Protein AF-X1E2U6-F1 (afdb_monomer)

Foldseek 3Di:
DDDDDPDPDDDFDALQADQLLLQLVQVLVVVVVLHDHSLQKGKFLALLLLLLLLLLLQAAAAAEEEEEPPADPCVVVSCVVRNYYYQYDYADLVVLSAQDALVSVVVSDDPRYAAYEYEACGPPRSDHYDPVSVVSVLVVCVVNVHAYEYACQCQLQDDDPDHHDAPSVDPVCLQRYWYKYGCCNVVVPVVLRIIIIGGSNSSSSVSSSVVSVVVRHRRRSSSVVSSVSSVVDPVVSVVVNVVVVVVVVVVCVVQVPDPPDRHD

Sequence (264 aa):
AFKNCQDKVLSYGPAQGFQDLRQAIADYFTGYNIDLNAENVLITVGGSEAIQFAFNVVSDPGEEIIIPEPFYTNYNGYESSANVKIVPLTLNVADGFRLPPAEEIEAKISDKTKAILLCSPNNPTGTVYTAEELDRIVNLAKKYDLFLIADEVYKEFVYDGATHKSILEYDEIHDRAIVVDSISKRFSCCGARIGALITRNPEVYQAALKFAQARLCPPTMEQRAALAAYRMGKDYFEPVRKEYQKRRDVLCEELKDIPGIIMH

Nearest PDB structures (foldseek):
  5wml-assembly1_B  TM=9.592E-01  e=4.098E-22  Arabidopsis thaliana
  5wmi-assembly1_A-2  TM=9.486E-01  e=4.607E-22  Arabidopsis thaliana
  1gd9-assembly1_B  TM=9.356E-01  e=1.515E-22  Pyrococcus horikoshii
  8wkj-assembly1_A-2  TM=9.394E-01  e=4.259E-21  Legionella pneumophila
  2o0r-assembly1_B  TM=9.392E-01  e=2.939E-20  Mycobacterium tuberculosis H37Rv

Structure (mmCIF, N/CA/C/O backbone):
data_AF-X1E2U6-F1
#
_entry.id   AF-X1E2U6-F1
#
loop_
_atom_site.group_PDB
_atom_site.id
_atom_site.type_symbol
_atom_site.label_atom_id
_atom_site.label_alt_id
_atom_site.label_comp_id
_atom_site.label_asym_id
_atom_site.label_entity_id
_atom_site.label_seq_id
_atom_site.pdbx_PDB_ins_code
_atom_site.Cartn_x
_atom_site.Cartn_y
_atom_site.Cartn_z
_atom_site.occupancy
_atom_site.B_iso_or_equiv
_atom_site.auth_seq_id
_atom_site.auth_comp_id
_atom_site.auth_asym_id
_atom_site.auth_atom_id
_atom_site.pdbx_PDB_model_num
ATOM 1 N N . ALA A 1 1 ? 10.479 -10.467 -20.000 1.00 71.25 1 ALA A N 1
ATOM 2 C CA . ALA A 1 1 ? 10.095 -9.207 -20.668 1.00 71.25 1 ALA A CA 1
ATOM 3 C C . ALA A 1 1 ? 11.288 -8.275 -20.938 1.00 71.25 1 ALA A C 1
ATOM 5 O O . ALA A 1 1 ? 11.338 -7.697 -22.011 1.00 71.25 1 ALA A O 1
ATOM 6 N N . PHE A 1 2 ? 12.272 -8.152 -20.038 1.00 80.19 2 PHE A N 1
ATOM 7 C CA . PHE A 1 2 ? 13.453 -7.292 -20.228 1.00 80.19 2 PHE A CA 1
ATOM 8 C C . PHE A 1 2 ? 14.732 -8.115 -20.467 1.00 80.19 2 PHE A C 1
ATOM 10 O O . PHE A 1 2 ? 14.982 -9.072 -19.735 1.00 80.19 2 PHE A O 1
ATOM 17 N N . LYS A 1 3 ? 15.513 -7.782 -21.505 1.00 76.38 3 LYS A N 1
ATOM 18 C CA . LYS A 1 3 ? 16.810 -8.403 -21.844 1.00 7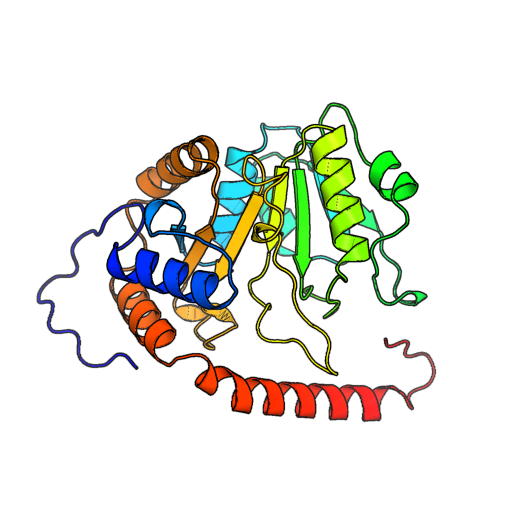6.38 3 LYS A CA 1
ATOM 19 C C . LYS A 1 3 ? 17.745 -7.344 -22.449 1.00 76.38 3 LYS A C 1
ATOM 21 O O . LYS A 1 3 ? 17.265 -6.447 -23.130 1.00 76.38 3 LYS A O 1
ATOM 26 N N . ASN A 1 4 ? 19.058 -7.505 -22.257 1.00 74.06 4 ASN A N 1
ATOM 27 C CA . ASN A 1 4 ? 20.134 -6.761 -22.938 1.00 74.06 4 ASN A CA 1
ATOM 28 C C . ASN A 1 4 ? 20.086 -5.224 -22.799 1.00 74.06 4 ASN A C 1
ATOM 30 O O . ASN A 1 4 ? 19.785 -4.515 -23.760 1.00 74.06 4 ASN A O 1
ATOM 34 N N . CYS A 1 5 ? 20.459 -4.702 -21.626 1.00 80.31 5 CYS A N 1
ATOM 35 C CA . CYS A 1 5 ? 20.637 -3.260 -21.438 1.00 80.31 5 CYS A CA 1
ATOM 36 C C . CYS A 1 5 ? 21.789 -2.718 -22.294 1.00 80.31 5 CYS A C 1
ATOM 38 O O . CYS A 1 5 ? 22.872 -3.298 -22.305 1.00 80.31 5 CYS A O 1
ATOM 40 N N . GLN A 1 6 ? 21.538 -1.614 -23.000 1.00 83.50 6 GLN A N 1
ATOM 41 C CA . GLN A 1 6 ? 22.511 -0.952 -23.879 1.00 83.50 6 GLN A CA 1
ATOM 42 C C . GLN A 1 6 ? 23.165 0.275 -23.224 1.00 83.50 6 GLN A C 1
ATOM 44 O O . GLN A 1 6 ? 24.008 0.931 -23.838 1.00 83.50 6 GLN A O 1
ATOM 49 N N . ASP A 1 7 ? 22.773 0.605 -21.992 1.00 84.19 7 ASP A N 1
ATOM 50 C CA . ASP A 1 7 ? 23.323 1.747 -21.276 1.00 84.19 7 ASP A CA 1
ATOM 51 C C . ASP A 1 7 ? 24.799 1.493 -20.962 1.00 84.19 7 ASP A C 1
ATOM 53 O O . ASP A 1 7 ? 25.157 0.517 -20.303 1.00 84.19 7 ASP A O 1
ATOM 57 N N . LYS A 1 8 ? 25.667 2.403 -21.412 1.00 87.06 8 LYS A N 1
ATOM 58 C CA . LYS A 1 8 ? 27.106 2.345 -21.114 1.00 87.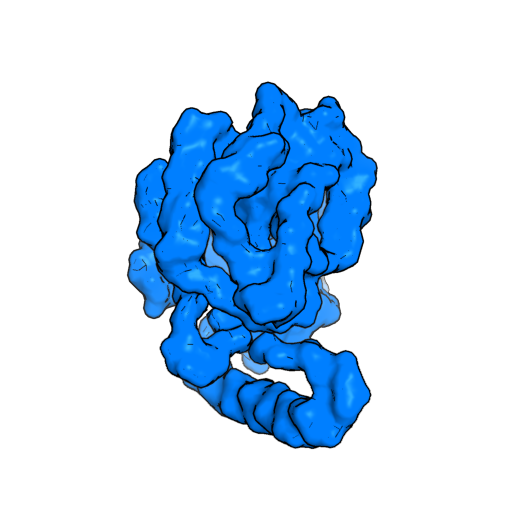06 8 LYS A CA 1
ATOM 59 C C . LYS A 1 8 ? 27.418 2.685 -19.653 1.00 87.06 8 LYS A C 1
ATOM 61 O O . LYS A 1 8 ? 28.458 2.280 -19.147 1.00 87.06 8 LYS A O 1
ATOM 66 N N . VAL A 1 9 ? 26.545 3.458 -19.004 1.00 90.56 9 VAL A N 1
ATOM 67 C CA . VAL A 1 9 ? 26.668 3.923 -17.617 1.00 90.56 9 VAL A CA 1
ATOM 68 C C . VAL A 1 9 ? 25.287 3.889 -16.968 1.00 90.56 9 VAL A C 1
ATOM 70 O O . VAL A 1 9 ? 24.313 4.317 -17.582 1.00 90.56 9 VAL A O 1
ATOM 73 N N . LEU A 1 10 ? 25.213 3.428 -15.719 1.00 91.44 10 LEU A N 1
ATOM 74 C CA . LEU A 1 10 ? 24.008 3.504 -14.893 1.00 91.44 10 LEU A CA 1
ATOM 75 C C . LEU A 1 10 ? 24.046 4.795 -14.068 1.00 91.44 10 LEU A C 1
ATOM 77 O O . LEU A 1 10 ? 24.616 4.830 -12.980 1.00 91.44 10 LEU A O 1
ATOM 81 N N . SER A 1 11 ? 23.492 5.876 -14.615 1.00 92.19 11 SER A N 1
ATOM 82 C CA . SER A 1 11 ? 23.378 7.154 -13.907 1.00 92.19 11 SER A CA 1
ATOM 83 C C . SER A 1 11 ? 22.221 7.149 -12.906 1.00 92.19 11 SER A C 1
ATOM 85 O O . SER A 1 11 ? 21.301 6.331 -13.003 1.00 92.19 11 SER A O 1
ATOM 87 N N . TYR A 1 12 ? 22.232 8.117 -11.985 1.00 94.44 12 TYR A N 1
ATOM 88 C CA . TYR A 1 12 ? 21.062 8.413 -11.162 1.00 94.44 12 TYR A CA 1
ATOM 89 C C . TYR A 1 12 ? 19.838 8.708 -12.038 1.00 94.44 12 TYR A C 1
ATOM 91 O O . TYR A 1 12 ? 19.940 9.375 -13.073 1.00 94.44 12 TYR A O 1
ATOM 99 N N . GLY A 1 13 ? 18.689 8.187 -11.612 1.00 96.06 13 GLY A N 1
ATOM 100 C CA . GLY A 1 13 ? 17.380 8.523 -12.158 1.00 96.06 13 GLY A CA 1
ATOM 101 C C . GLY A 1 13 ? 16.657 9.572 -11.304 1.00 96.06 13 GLY A C 1
ATOM 102 O O . GLY A 1 13 ? 17.208 10.059 -10.317 1.00 96.06 13 GLY A O 1
ATOM 103 N N . PRO A 1 14 ? 15.405 9.912 -11.650 1.00 98.12 14 PRO A N 1
ATOM 104 C CA . PRO A 1 14 ? 14.568 10.775 -10.823 1.00 98.12 14 PRO A CA 1
ATOM 105 C C . PRO A 1 14 ? 14.254 10.130 -9.467 1.00 98.12 14 PRO A C 1
ATOM 107 O O . PRO A 1 14 ? 14.024 8.920 -9.393 1.00 98.12 14 PRO A O 1
ATOM 110 N N . ALA A 1 15 ? 14.149 10.944 -8.415 1.00 98.50 15 ALA A N 1
ATOM 111 C CA . ALA A 1 15 ? 13.794 10.478 -7.073 1.00 98.50 15 ALA A CA 1
ATOM 112 C C . ALA A 1 15 ? 12.425 9.798 -7.017 1.00 98.50 15 ALA A C 1
ATOM 114 O O . ALA A 1 15 ? 12.287 8.766 -6.358 1.00 98.50 15 ALA A O 1
ATOM 115 N N . GLN A 1 16 ? 11.448 10.320 -7.768 1.00 98.69 16 GLN A N 1
ATOM 116 C CA . GLN A 1 16 ? 10.135 9.690 -7.898 1.00 98.69 16 GLN A CA 1
ATOM 117 C C . GLN A 1 16 ? 10.107 8.438 -8.787 1.00 98.69 16 GLN A C 1
ATOM 119 O O . GLN A 1 16 ? 9.082 7.767 -8.862 1.00 98.69 16 GLN A O 1
ATOM 124 N N . GLY A 1 17 ? 11.211 8.116 -9.463 1.00 98.62 17 GLY A N 1
ATOM 125 C CA . GLY A 1 17 ? 11.286 7.075 -10.484 1.00 98.62 17 GLY A CA 1
ATOM 126 C C . GLY A 1 17 ? 10.969 7.566 -11.898 1.00 98.62 17 GLY A C 1
ATOM 127 O O . GLY A 1 17 ? 10.504 8.690 -12.120 1.00 98.62 17 GLY A O 1
ATOM 128 N N . PHE A 1 18 ? 11.267 6.719 -12.883 1.00 98.44 18 PHE A N 1
ATOM 129 C CA . PHE A 1 18 ? 11.089 7.068 -14.291 1.00 98.44 18 PHE A CA 1
ATOM 130 C C . PHE A 1 18 ? 9.612 7.271 -14.641 1.00 98.44 18 PHE A C 1
ATOM 132 O O . PHE A 1 18 ? 8.734 6.524 -14.208 1.00 98.44 18 PHE A O 1
ATOM 139 N N . GLN A 1 19 ? 9.342 8.313 -15.430 1.00 98.50 19 GLN A N 1
ATOM 140 C CA . GLN A 1 19 ? 7.986 8.715 -15.804 1.00 98.50 19 GLN A CA 1
ATOM 141 C C . GLN A 1 19 ? 7.229 7.617 -16.558 1.00 98.50 19 GLN A C 1
ATOM 143 O O . GLN A 1 19 ? 6.037 7.448 -16.337 1.00 98.50 19 GLN A O 1
ATOM 148 N N . ASP A 1 20 ? 7.905 6.860 -17.419 1.00 98.25 20 ASP A N 1
ATOM 149 C CA . ASP A 1 20 ? 7.302 5.771 -18.190 1.00 98.25 20 ASP A CA 1
ATOM 150 C C . ASP A 1 20 ? 6.826 4.613 -17.302 1.00 98.25 20 ASP A C 1
ATOM 152 O O . ASP A 1 20 ? 5.742 4.080 -17.527 1.00 98.25 20 ASP A O 1
ATOM 156 N N . LEU A 1 21 ? 7.585 4.256 -16.262 1.00 98.56 21 LEU A N 1
ATOM 157 C CA . LEU A 1 21 ? 7.151 3.292 -15.255 1.00 98.56 21 LEU A CA 1
ATOM 158 C C . LEU A 1 21 ? 5.984 3.837 -14.429 1.00 98.56 21 LEU A C 1
ATOM 160 O O . LEU A 1 21 ? 4.995 3.131 -14.254 1.00 98.56 21 LEU A O 1
ATOM 164 N N . ARG A 1 22 ? 6.075 5.083 -13.945 1.00 98.81 22 ARG A N 1
ATOM 165 C CA . ARG A 1 22 ? 4.980 5.721 -13.195 1.00 98.81 22 ARG A CA 1
ATOM 166 C C . ARG A 1 22 ? 3.685 5.741 -14.007 1.00 98.81 22 ARG A C 1
ATOM 168 O O . ARG A 1 22 ? 2.639 5.370 -13.484 1.00 98.81 22 ARG A O 1
ATOM 175 N N . GLN A 1 23 ? 3.767 6.092 -15.291 1.00 98.62 23 GLN A N 1
ATOM 176 C CA . GLN A 1 23 ? 2.618 6.081 -16.193 1.00 98.62 23 GLN A CA 1
ATOM 177 C C . GLN A 1 23 ? 2.091 4.662 -16.424 1.00 98.62 23 GLN A C 1
ATOM 179 O O . GLN A 1 23 ? 0.892 4.455 -16.337 1.00 98.62 23 GLN A O 1
ATOM 184 N N . ALA A 1 24 ? 2.957 3.665 -16.634 1.00 97.94 24 ALA A N 1
ATOM 185 C CA . ALA A 1 24 ? 2.514 2.280 -16.815 1.00 97.94 24 ALA A CA 1
ATOM 186 C C . ALA A 1 24 ? 1.782 1.716 -15.581 1.00 97.94 24 ALA A C 1
ATOM 188 O O . ALA A 1 24 ? 0.866 0.906 -15.721 1.00 97.94 24 ALA A O 1
ATOM 189 N N . ILE A 1 25 ? 2.176 2.141 -14.376 1.00 97.75 25 ILE A N 1
ATOM 190 C CA . ILE A 1 25 ? 1.446 1.828 -13.142 1.00 97.75 25 ILE A CA 1
ATOM 191 C C . ILE A 1 25 ? 0.103 2.559 -13.128 1.00 97.75 25 ILE A C 1
ATOM 193 O O . ILE A 1 25 ? -0.910 1.924 -12.861 1.00 97.75 25 ILE A O 1
ATOM 197 N N . ALA A 1 26 ? 0.064 3.853 -13.447 1.00 98.12 26 ALA A N 1
ATOM 198 C CA . ALA A 1 26 ? -1.189 4.604 -13.520 1.00 98.12 26 ALA A CA 1
ATOM 199 C C . ALA A 1 26 ? -2.180 3.967 -14.514 1.00 98.12 26 ALA A C 1
ATOM 201 O O . ALA A 1 26 ? -3.291 3.621 -14.122 1.00 98.12 26 ALA A O 1
ATOM 202 N N . ASP A 1 27 ? -1.735 3.675 -15.741 1.00 96.94 27 ASP A N 1
ATOM 203 C CA . ASP A 1 27 ? -2.529 3.021 -16.790 1.00 96.94 27 ASP A CA 1
ATOM 204 C C . ASP A 1 27 ? -3.079 1.660 -16.333 1.00 96.94 27 ASP A C 1
ATOM 206 O O . ASP A 1 27 ? -4.202 1.272 -16.669 1.00 96.94 27 ASP A O 1
ATOM 210 N N . TYR A 1 28 ? -2.297 0.918 -15.540 1.00 95.50 28 TYR A N 1
ATOM 211 C CA . TYR A 1 28 ? -2.739 -0.347 -14.965 1.00 95.50 28 TYR A CA 1
ATOM 212 C C . TYR A 1 28 ? -3.961 -0.165 -14.054 1.00 95.50 28 TYR A C 1
ATOM 214 O O . TYR A 1 28 ? -4.905 -0.949 -14.158 1.00 95.50 28 TYR A O 1
ATOM 222 N N . PHE A 1 29 ? -3.974 0.871 -13.210 1.00 95.50 29 PHE A N 1
ATOM 223 C CA . PHE A 1 29 ? -5.115 1.227 -12.358 1.00 95.50 29 PHE A CA 1
ATOM 224 C C . PHE A 1 29 ? -6.278 1.837 -13.156 1.00 95.50 29 PHE A C 1
ATOM 226 O O . PHE A 1 29 ? -7.430 1.493 -12.884 1.00 95.50 29 PHE A O 1
ATOM 233 N N . THR A 1 30 ? -6.010 2.617 -14.209 1.00 93.88 30 THR A N 1
ATOM 234 C CA . THR A 1 30 ? -7.047 3.088 -15.148 1.00 93.88 30 THR A CA 1
ATOM 235 C C . THR A 1 30 ? -7.799 1.917 -15.779 1.00 93.88 30 THR A C 1
ATOM 237 O O . THR A 1 30 ? -9.015 1.970 -15.948 1.00 93.88 30 THR A O 1
ATOM 240 N N . GLY A 1 31 ? -7.113 0.798 -16.037 1.00 90.44 31 GLY A N 1
ATOM 241 C CA . GLY A 1 31 ? -7.736 -0.451 -16.476 1.00 90.44 31 GLY A CA 1
ATOM 242 C C . GLY A 1 31 ? -8.725 -1.074 -15.476 1.00 90.44 31 GLY A C 1
ATOM 243 O O . GLY A 1 31 ? -9.381 -2.055 -15.829 1.00 90.44 31 GLY A O 1
ATOM 244 N N . TYR A 1 32 ? -8.818 -0.561 -14.248 1.00 91.06 32 TYR A N 1
ATOM 245 C CA . TYR A 1 32 ? -9.823 -0.898 -13.230 1.00 91.06 32 TYR A CA 1
ATOM 246 C C . TYR A 1 32 ? -10.770 0.278 -12.940 1.00 91.06 32 TYR A C 1
ATOM 248 O O . TYR A 1 32 ? -11.404 0.308 -11.894 1.00 91.06 32 TYR A O 1
ATOM 256 N N . ASN A 1 33 ? -10.881 1.240 -13.863 1.00 94.19 33 ASN A N 1
ATOM 257 C CA . ASN A 1 33 ? -11.676 2.465 -13.722 1.00 94.19 33 ASN A CA 1
ATOM 258 C C . ASN A 1 33 ? -11.224 3.384 -12.573 1.00 94.19 33 ASN A C 1
ATOM 260 O O . ASN A 1 33 ? -11.998 4.213 -12.104 1.00 94.19 33 ASN A O 1
ATOM 264 N N . ILE A 1 34 ? -9.968 3.267 -12.138 1.00 96.25 34 ILE A N 1
ATOM 265 C CA . ILE A 1 34 ? -9.363 4.168 -11.157 1.00 96.25 34 ILE A CA 1
ATOM 266 C C . ILE A 1 34 ? -8.516 5.170 -11.938 1.00 96.25 34 ILE A C 1
ATOM 268 O O . ILE A 1 34 ? -7.412 4.849 -12.377 1.00 96.25 34 ILE A O 1
ATOM 272 N N . ASP A 1 35 ? -9.052 6.373 -12.155 1.00 95.62 35 ASP A N 1
ATOM 273 C CA . ASP A 1 35 ? -8.344 7.410 -12.906 1.00 95.62 35 ASP A CA 1
ATOM 274 C C . ASP A 1 35 ? -7.128 7.915 -12.118 1.00 95.62 35 ASP A C 1
ATOM 276 O O . ASP A 1 35 ? -7.257 8.332 -10.959 1.00 95.62 35 ASP A O 1
ATOM 280 N N . LEU A 1 36 ? -5.954 7.807 -12.740 1.00 97.56 36 LEU A N 1
ATOM 281 C CA . LEU A 1 36 ? -4.643 8.172 -12.215 1.00 97.56 36 LEU A CA 1
ATOM 282 C C . LEU A 1 36 ? -3.744 8.596 -13.375 1.00 97.56 36 LEU A C 1
ATOM 284 O O . LEU A 1 36 ? -3.900 8.161 -14.514 1.00 97.56 36 LEU A O 1
ATOM 288 N N . ASN A 1 37 ? -2.723 9.378 -13.057 1.00 98.12 37 ASN A N 1
ATOM 289 C CA . ASN A 1 37 ? -1.615 9.663 -13.956 1.00 98.12 37 ASN A CA 1
ATOM 290 C C . ASN A 1 37 ? -0.271 9.458 -13.237 1.00 98.12 37 ASN A C 1
ATOM 292 O O . ASN A 1 37 ? -0.219 9.121 -12.052 1.00 98.12 37 ASN A O 1
ATOM 296 N N . ALA A 1 38 ? 0.837 9.652 -13.954 1.00 98.56 38 ALA A N 1
ATOM 297 C CA . ALA A 1 38 ? 2.174 9.467 -13.397 1.00 98.56 38 ALA A CA 1
ATOM 298 C C . ALA 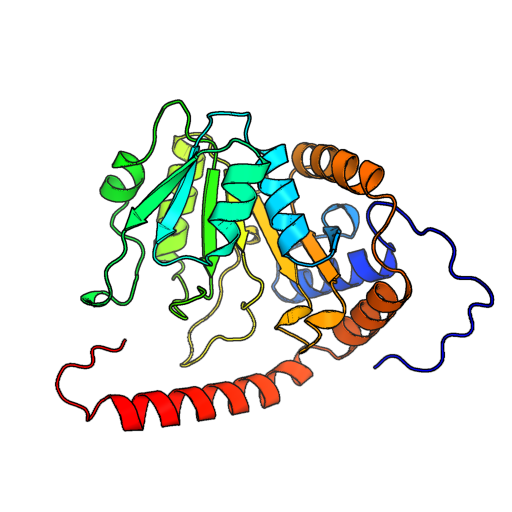A 1 38 ? 2.454 10.300 -12.125 1.00 98.56 38 ALA A C 1
ATOM 300 O O . ALA A 1 38 ? 3.278 9.883 -11.311 1.00 98.56 38 ALA A O 1
ATOM 301 N N . GLU A 1 39 ? 1.800 11.449 -11.925 1.00 98.25 39 GLU A N 1
ATOM 302 C CA . GLU A 1 39 ? 1.984 12.313 -10.747 1.00 98.25 39 GLU A CA 1
ATOM 303 C C . GLU A 1 39 ? 1.290 11.775 -9.489 1.00 98.25 39 GLU A C 1
ATOM 305 O O . GLU A 1 39 ? 1.549 12.260 -8.393 1.00 98.25 39 GLU A O 1
ATOM 310 N N . ASN A 1 40 ? 0.461 10.736 -9.620 1.00 98.69 40 ASN A N 1
ATOM 311 C CA . ASN A 1 40 ? -0.114 10.022 -8.481 1.00 98.69 40 ASN A CA 1
ATOM 312 C C . ASN A 1 40 ? 0.772 8.879 -7.972 1.00 98.69 40 ASN A C 1
ATOM 314 O O . ASN A 1 40 ? 0.448 8.270 -6.955 1.00 98.69 40 ASN A O 1
ATOM 318 N N . VAL A 1 41 ? 1.854 8.542 -8.683 1.00 98.88 41 VAL A N 1
ATOM 3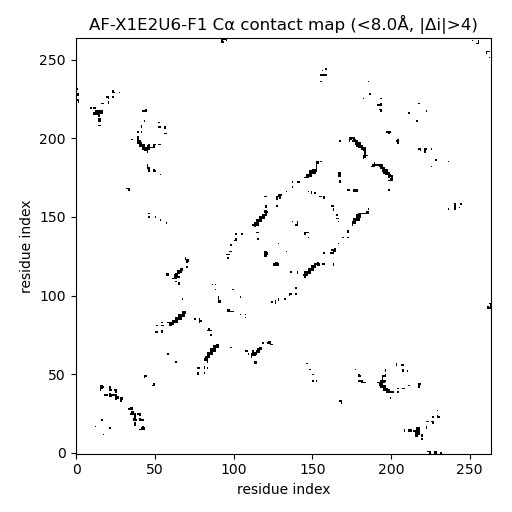19 C CA . VAL A 1 41 ? 2.640 7.323 -8.456 1.00 98.88 41 VAL A CA 1
ATOM 320 C C . VAL A 1 41 ? 4.074 7.676 -8.082 1.00 98.88 41 VAL A C 1
ATOM 322 O O . VAL A 1 41 ? 4.810 8.240 -8.884 1.00 98.88 41 VAL A O 1
ATOM 325 N N . LEU A 1 42 ? 4.515 7.283 -6.891 1.00 98.94 42 LEU A N 1
ATOM 326 C CA . LEU A 1 42 ? 5.896 7.424 -6.436 1.00 98.94 42 LEU A CA 1
ATOM 327 C C . LEU A 1 42 ? 6.571 6.050 -6.406 1.00 98.94 42 LEU A C 1
ATOM 329 O O . LEU A 1 42 ? 6.142 5.175 -5.660 1.00 98.94 42 LEU A O 1
ATOM 333 N N . ILE A 1 43 ? 7.638 5.846 -7.183 1.00 98.88 43 ILE A N 1
ATOM 334 C CA . ILE A 1 43 ? 8.354 4.563 -7.203 1.00 98.88 43 ILE A CA 1
ATOM 335 C C . ILE A 1 43 ? 9.225 4.407 -5.956 1.00 98.88 43 ILE A C 1
ATOM 337 O O . ILE A 1 43 ? 10.061 5.260 -5.638 1.00 98.88 43 ILE A O 1
ATOM 341 N N . THR A 1 44 ? 9.099 3.257 -5.301 1.00 98.81 44 THR A N 1
ATOM 342 C CA . THR A 1 44 ? 9.798 2.926 -4.056 1.00 98.81 44 THR A CA 1
ATOM 343 C C . THR A 1 44 ? 10.644 1.656 -4.185 1.00 98.81 44 THR A C 1
ATOM 345 O O . THR A 1 44 ? 10.485 0.864 -5.122 1.00 98.81 44 THR A O 1
ATOM 348 N N . VAL A 1 45 ? 11.568 1.444 -3.244 1.00 98.12 45 VAL A N 1
ATOM 349 C CA . VAL A 1 45 ? 12.390 0.230 -3.115 1.00 98.12 45 VAL A CA 1
ATOM 350 C C . VAL A 1 45 ? 11.561 -0.903 -2.492 1.00 98.12 45 VAL A C 1
ATOM 352 O O . VAL A 1 45 ? 11.740 -1.329 -1.348 1.00 98.12 45 VAL A O 1
ATOM 355 N N . GLY A 1 46 ? 10.610 -1.406 -3.278 1.00 98.06 46 GLY A N 1
ATOM 356 C CA . GLY A 1 46 ? 9.611 -2.384 -2.852 1.00 98.06 46 GLY A CA 1
ATOM 357 C C . GLY A 1 46 ? 8.496 -1.766 -2.001 1.00 98.06 46 GLY A C 1
ATOM 358 O O . GLY A 1 46 ? 8.597 -0.633 -1.540 1.00 98.06 46 GLY A O 1
ATOM 359 N N . GLY A 1 47 ? 7.433 -2.541 -1.753 1.00 97.75 47 GLY A N 1
ATOM 360 C CA . GLY A 1 47 ? 6.311 -2.090 -0.912 1.00 97.75 47 GLY A CA 1
ATOM 361 C C . GLY A 1 47 ? 6.740 -1.691 0.507 1.00 97.75 47 GLY A C 1
ATOM 362 O O . GLY A 1 47 ? 6.168 -0.788 1.095 1.00 97.75 47 GLY A O 1
ATOM 363 N N . SER A 1 48 ? 7.825 -2.285 1.011 1.00 97.81 48 SER A N 1
ATOM 364 C CA . SER A 1 48 ? 8.450 -1.940 2.292 1.00 97.81 48 SER A CA 1
ATOM 365 C C . SER A 1 48 ? 8.772 -0.453 2.448 1.00 97.81 48 SER A C 1
ATOM 367 O O . SER A 1 48 ? 8.415 0.139 3.459 1.00 97.81 48 SER A O 1
ATOM 369 N N . GLU A 1 49 ? 9.423 0.156 1.454 1.00 98.25 49 GLU A N 1
ATOM 370 C CA . GLU A 1 49 ? 9.744 1.587 1.505 1.00 98.25 49 GLU A CA 1
ATOM 371 C C . GLU A 1 49 ? 8.479 2.440 1.335 1.00 98.25 49 GLU A C 1
ATOM 373 O O . GLU A 1 49 ? 8.365 3.487 1.959 1.00 98.25 49 GLU A O 1
ATOM 378 N N . ALA A 1 50 ? 7.487 1.972 0.567 1.00 98.69 50 ALA A N 1
ATOM 379 C CA . ALA A 1 50 ? 6.203 2.667 0.462 1.00 98.69 50 ALA A CA 1
ATOM 380 C C . ALA A 1 50 ? 5.448 2.701 1.802 1.00 98.69 50 ALA A C 1
ATOM 382 O O . ALA A 1 50 ? 4.939 3.755 2.168 1.00 98.69 50 ALA A O 1
ATOM 383 N N . ILE A 1 51 ? 5.432 1.601 2.564 1.00 98.62 51 ILE A N 1
ATOM 384 C CA . ILE A 1 51 ? 4.836 1.572 3.912 1.00 98.62 51 ILE A CA 1
ATOM 385 C C . ILE A 1 51 ? 5.609 2.493 4.854 1.00 98.62 51 ILE A C 1
ATOM 387 O O . ILE A 1 51 ? 5.006 3.282 5.576 1.00 98.62 51 ILE A O 1
ATOM 391 N N . GLN A 1 52 ? 6.944 2.431 4.822 1.00 98.44 52 GLN A N 1
ATOM 392 C CA . GLN A 1 52 ? 7.779 3.304 5.641 1.00 98.44 52 GLN A CA 1
ATOM 393 C C . GLN A 1 52 ? 7.510 4.783 5.333 1.00 98.44 52 GLN A C 1
ATOM 395 O O . GLN A 1 52 ? 7.370 5.579 6.257 1.00 98.44 52 GLN A O 1
ATOM 400 N N . PHE A 1 53 ? 7.411 5.161 4.056 1.00 98.69 53 PHE A N 1
ATOM 401 C CA . PHE A 1 53 ? 7.064 6.528 3.671 1.00 98.69 53 PHE A CA 1
ATOM 402 C C . PHE A 1 53 ? 5.656 6.887 4.134 1.00 98.69 53 PHE A C 1
ATOM 404 O O . PHE A 1 53 ? 5.489 7.952 4.710 1.00 98.69 53 PHE A O 1
ATOM 411 N N . ALA A 1 54 ? 4.671 6.002 3.959 1.00 98.75 54 ALA A N 1
ATOM 412 C CA . ALA A 1 54 ? 3.310 6.247 4.423 1.00 98.75 54 ALA A CA 1
ATOM 413 C C . ALA A 1 54 ? 3.275 6.534 5.933 1.00 98.75 54 ALA A C 1
ATOM 415 O O . ALA A 1 54 ? 2.736 7.561 6.323 1.00 98.75 54 ALA A O 1
ATOM 416 N N . PHE A 1 55 ? 3.930 5.712 6.763 1.00 98.62 55 PHE A N 1
ATOM 417 C CA . PHE A 1 55 ? 4.003 5.920 8.217 1.00 98.62 55 PHE A CA 1
ATOM 418 C C . PHE A 1 55 ? 4.624 7.280 8.560 1.00 98.62 55 PHE A C 1
ATOM 420 O O . PHE A 1 55 ? 4.030 8.065 9.289 1.00 98.62 55 PHE A O 1
ATOM 427 N N . ASN A 1 56 ? 5.786 7.597 7.986 1.00 98.31 56 ASN A N 1
ATOM 428 C CA . ASN A 1 56 ? 6.478 8.858 8.281 1.00 98.31 56 ASN A CA 1
ATOM 429 C C . ASN A 1 56 ? 5.773 10.103 7.709 1.00 98.31 56 ASN A C 1
ATOM 431 O O . ASN A 1 56 ? 6.097 11.216 8.107 1.00 98.31 56 ASN A O 1
ATOM 435 N N . VAL A 1 57 ? 4.872 9.943 6.736 1.00 98.31 57 VAL A N 1
ATOM 436 C CA . VAL A 1 57 ? 4.120 11.057 6.143 1.00 98.31 57 VAL A CA 1
ATOM 437 C C . VAL A 1 57 ? 2.843 11.353 6.922 1.00 98.31 57 VAL A C 1
ATOM 439 O O . VAL A 1 57 ? 2.490 12.521 7.054 1.00 98.31 57 VAL A O 1
ATOM 442 N N . VAL A 1 58 ? 2.141 10.326 7.409 1.00 98.25 58 VAL A N 1
ATOM 443 C CA . VAL A 1 58 ? 0.817 10.499 8.034 1.00 98.25 58 VAL A CA 1
ATOM 444 C C . VAL A 1 58 ? 0.856 10.645 9.550 1.00 98.25 58 VAL A C 1
ATOM 446 O O . VAL A 1 58 ? -0.176 10.950 10.140 1.00 98.25 58 VAL A O 1
ATOM 449 N N . SER A 1 59 ? 1.999 10.380 10.184 1.00 97.88 59 SER A N 1
ATOM 450 C CA . SER A 1 59 ? 2.105 10.356 11.643 1.00 97.88 59 SER A CA 1
ATOM 451 C C . SER A 1 59 ? 3.431 10.897 12.159 1.00 97.88 59 SER A C 1
ATOM 453 O O . SER A 1 59 ? 4.477 10.719 11.534 1.00 97.88 59 SER A O 1
ATOM 455 N N . ASP A 1 60 ? 3.359 11.509 13.335 1.00 98.25 60 ASP A N 1
ATOM 456 C CA . ASP A 1 60 ? 4.484 11.946 14.151 1.00 98.25 60 ASP A CA 1
ATOM 457 C C . ASP A 1 60 ? 4.870 10.892 15.215 1.00 98.25 60 ASP A C 1
ATOM 459 O O . ASP A 1 60 ? 4.091 9.986 15.543 1.00 98.25 60 ASP A O 1
ATOM 463 N N . PRO A 1 61 ? 6.069 11.006 15.823 1.00 98.38 61 PRO A N 1
ATOM 464 C CA . PRO A 1 61 ? 6.468 10.155 16.937 1.00 98.38 61 PRO A CA 1
ATOM 465 C C . PRO A 1 61 ? 5.450 10.143 18.090 1.00 98.38 61 PRO A C 1
ATOM 467 O O . PRO A 1 61 ? 5.118 11.175 18.673 1.00 98.38 61 PRO A O 1
ATOM 470 N N . GLY A 1 62 ? 5.015 8.947 18.480 1.00 98.06 62 GLY A N 1
ATOM 471 C CA . GLY A 1 62 ? 4.053 8.692 19.551 1.00 98.06 62 GLY A CA 1
ATOM 472 C C . GLY A 1 62 ? 2.591 8.657 19.104 1.00 98.06 62 GLY A C 1
ATOM 473 O O . GLY A 1 62 ? 1.729 8.394 19.949 1.00 98.06 62 GLY A O 1
ATOM 474 N N . GLU A 1 63 ? 2.310 8.910 17.825 1.00 98.75 63 GLU A N 1
ATOM 475 C CA . GLU A 1 63 ? 0.975 8.787 17.239 1.00 98.75 63 GLU A CA 1
ATOM 476 C C . GLU A 1 63 ? 0.644 7.341 16.858 1.00 98.75 63 GLU A C 1
ATOM 478 O O . GLU A 1 63 ? 1.499 6.455 16.899 1.00 98.75 63 GLU A O 1
ATOM 483 N N . GLU A 1 64 ? -0.627 7.082 16.561 1.00 98.81 64 GLU A N 1
ATOM 484 C CA . GLU A 1 64 ? -1.187 5.738 16.477 1.00 98.81 64 GLU A CA 1
ATOM 485 C C . GLU A 1 64 ? -1.671 5.389 15.063 1.00 98.81 64 GLU A C 1
ATOM 487 O O . GLU A 1 64 ? -2.353 6.178 14.401 1.00 98.81 64 GLU A O 1
ATOM 492 N N . ILE A 1 65 ? -1.365 4.167 14.620 1.00 98.81 65 ILE A N 1
ATOM 493 C CA . ILE A 1 65 ? -1.921 3.563 13.403 1.00 98.81 65 ILE A CA 1
ATOM 494 C C . ILE A 1 65 ? -2.646 2.279 13.793 1.00 98.81 65 ILE A C 1
ATOM 496 O O . ILE A 1 65 ? -2.048 1.370 14.371 1.00 98.81 65 ILE A O 1
ATOM 500 N N . ILE A 1 66 ? -3.933 2.187 13.464 1.00 98.88 66 ILE A N 1
ATOM 501 C CA . ILE A 1 66 ? -4.723 0.978 13.710 1.00 98.88 66 ILE A CA 1
ATOM 502 C C . ILE A 1 66 ? -4.439 -0.037 12.605 1.00 98.88 66 ILE A C 1
ATOM 504 O O . ILE A 1 66 ? -4.527 0.298 11.423 1.00 98.88 66 ILE A O 1
ATOM 508 N N . ILE A 1 67 ? -4.132 -1.282 12.978 1.00 98.69 67 ILE A N 1
ATOM 509 C CA . ILE A 1 67 ? -3.868 -2.369 12.023 1.00 98.69 67 ILE A CA 1
ATOM 510 C C . ILE A 1 67 ? -4.614 -3.639 12.460 1.00 98.69 67 ILE A C 1
ATOM 512 O O . ILE A 1 67 ? -4.438 -4.067 13.604 1.00 98.69 67 ILE A O 1
ATOM 516 N N . PRO A 1 68 ? -5.427 -4.270 11.591 1.00 98.19 68 PRO A N 1
ATOM 517 C CA . PRO A 1 68 ? -6.044 -5.556 11.896 1.00 98.19 68 PRO A CA 1
ATOM 518 C C . PRO A 1 68 ? -5.003 -6.667 12.047 1.00 98.19 68 PRO A C 1
ATOM 520 O O . PRO A 1 68 ? -4.169 -6.842 11.165 1.00 98.19 68 PRO A O 1
ATOM 523 N N . GLU A 1 69 ? -5.046 -7.424 13.146 1.00 95.56 69 GLU A N 1
ATOM 524 C CA . GLU A 1 69 ? -4.151 -8.560 13.397 1.00 95.56 69 GLU A CA 1
ATOM 525 C C . GLU A 1 69 ? -4.890 -9.910 13.264 1.00 95.56 69 GLU A C 1
ATOM 527 O O . GLU A 1 69 ? -6.062 -9.999 13.630 1.00 95.56 69 GLU A O 1
ATOM 532 N N . PRO A 1 70 ? -4.235 -10.977 12.766 1.00 96.81 70 PRO A N 1
ATOM 533 C CA . PRO A 1 70 ? -2.805 -11.069 12.478 1.00 96.81 70 PRO A CA 1
ATOM 534 C C . PRO A 1 70 ? -2.411 -10.313 11.200 1.00 96.81 70 PRO A C 1
ATOM 536 O O . PRO A 1 70 ? -3.088 -10.389 10.175 1.00 96.81 70 PRO A O 1
ATOM 539 N N . PHE A 1 71 ? -1.281 -9.608 11.270 1.00 96.94 71 PHE A N 1
ATOM 540 C CA . PHE A 1 71 ? -0.750 -8.789 10.181 1.00 96.94 71 PHE A CA 1
ATOM 541 C C . PHE A 1 71 ? 0.676 -9.187 9.792 1.00 96.94 71 PHE A C 1
ATOM 543 O O . PHE A 1 71 ? 1.365 -9.941 10.486 1.00 96.94 71 PHE A O 1
ATOM 550 N N . TYR A 1 72 ? 1.148 -8.631 8.678 1.00 96.06 72 TYR A N 1
ATOM 551 C CA . TYR A 1 72 ? 2.512 -8.794 8.199 1.00 96.06 72 TYR A CA 1
ATOM 552 C C . TYR A 1 72 ? 3.534 -8.293 9.228 1.00 96.06 72 TYR A C 1
ATOM 554 O O . TYR A 1 72 ? 3.642 -7.100 9.502 1.00 96.06 72 TYR A O 1
ATOM 562 N N . THR A 1 73 ? 4.341 -9.213 9.760 1.00 93.62 73 THR A N 1
ATOM 563 C CA . THR A 1 73 ? 5.246 -8.989 10.903 1.00 93.62 73 THR A CA 1
ATOM 564 C C . THR A 1 73 ? 6.159 -7.768 10.769 1.00 93.62 73 THR A C 1
ATOM 566 O O . THR A 1 73 ? 6.508 -7.148 11.771 1.00 93.62 73 THR A O 1
ATOM 569 N N . ASN A 1 74 ? 6.538 -7.390 9.545 1.00 96.06 74 ASN A N 1
ATOM 570 C CA . ASN A 1 74 ? 7.435 -6.256 9.324 1.00 96.06 74 ASN A CA 1
ATOM 571 C C . ASN A 1 74 ? 6.790 -4.892 9.605 1.00 96.06 74 ASN A C 1
ATOM 573 O O . ASN A 1 74 ? 7.537 -3.925 9.745 1.00 96.06 74 ASN A O 1
ATOM 577 N N . TYR A 1 75 ? 5.462 -4.797 9.761 1.00 98.12 75 TYR A N 1
ATOM 578 C CA . TYR A 1 75 ? 4.824 -3.566 10.238 1.00 98.12 75 TYR A CA 1
ATOM 579 C C . TYR A 1 75 ? 5.400 -3.105 11.589 1.00 98.12 75 TYR A C 1
ATOM 581 O O . TYR A 1 75 ? 5.665 -1.917 11.740 1.00 98.12 75 TYR A O 1
ATOM 589 N N . ASN A 1 76 ? 5.760 -4.030 12.489 1.00 97.44 76 ASN A N 1
ATOM 590 C CA . ASN A 1 76 ? 6.436 -3.717 13.762 1.00 97.44 76 ASN A CA 1
ATOM 591 C C . ASN A 1 76 ? 7.815 -3.051 13.565 1.00 97.44 76 ASN A C 1
ATOM 593 O O . ASN A 1 76 ? 8.270 -2.239 14.372 1.00 97.44 76 ASN A O 1
ATOM 597 N N . GLY A 1 77 ? 8.511 -3.400 12.478 1.00 97.62 77 GLY A N 1
ATOM 598 C CA . GLY A 1 77 ? 9.781 -2.770 12.120 1.00 97.62 77 GLY A CA 1
ATOM 599 C C . GLY A 1 77 ? 9.585 -1.325 11.665 1.00 97.62 77 GLY A C 1
ATOM 600 O O . GLY A 1 77 ? 10.358 -0.449 12.052 1.00 97.62 77 GLY A O 1
ATOM 601 N N . TYR A 1 78 ? 8.530 -1.064 10.886 1.00 97.25 78 TYR A N 1
ATOM 602 C CA . TYR A 1 78 ? 8.190 0.289 10.442 1.00 97.25 78 TYR A CA 1
ATOM 603 C C . TYR A 1 78 ? 7.694 1.155 11.598 1.00 97.25 78 TYR A C 1
ATOM 605 O O . TYR A 1 78 ? 8.165 2.283 11.725 1.00 97.25 78 TYR A O 1
ATOM 613 N N . GLU A 1 79 ? 6.852 0.600 12.473 1.00 97.44 79 GLU A N 1
ATOM 614 C CA . GLU A 1 79 ? 6.435 1.199 13.746 1.00 97.44 79 GLU A CA 1
ATOM 615 C C . GLU A 1 79 ? 7.647 1.693 14.543 1.00 97.44 79 GLU A C 1
ATOM 617 O O . GLU A 1 79 ? 7.788 2.890 14.793 1.00 97.44 79 GLU A O 1
ATOM 622 N N . SER A 1 80 ? 8.581 0.780 14.833 1.00 97.62 80 SER A N 1
ATOM 623 C CA . SER A 1 80 ? 9.802 1.089 15.582 1.00 97.62 80 SER A CA 1
ATOM 624 C C . SER A 1 80 ? 10.648 2.160 14.888 1.00 97.62 80 SER A C 1
ATOM 626 O O . SER A 1 80 ? 11.182 3.050 15.541 1.00 97.62 80 SER A O 1
ATOM 628 N N . SER A 1 81 ? 10.775 2.096 13.557 1.00 96.62 81 SER A N 1
ATOM 629 C CA . SER A 1 81 ? 11.595 3.048 12.797 1.00 96.62 81 SER A CA 1
ATOM 630 C C . SER A 1 81 ? 11.006 4.459 12.738 1.00 96.62 81 SER A C 1
ATOM 632 O O . SER A 1 81 ? 11.763 5.426 12.684 1.00 96.62 81 SER A O 1
ATOM 634 N N . ALA A 1 82 ? 9.676 4.575 12.749 1.00 96.75 82 ALA A N 1
ATOM 635 C CA . ALA A 1 82 ? 8.957 5.843 12.686 1.00 96.75 82 ALA A CA 1
ATOM 636 C C . ALA A 1 82 ? 8.637 6.411 14.083 1.00 96.75 82 ALA A C 1
ATOM 638 O O . ALA A 1 82 ? 8.134 7.524 14.189 1.00 96.75 82 ALA A O 1
ATOM 639 N N . ASN A 1 83 ? 8.938 5.669 15.161 1.00 97.81 83 ASN A N 1
ATOM 640 C CA . ASN A 1 83 ? 8.471 5.948 16.526 1.00 97.81 83 ASN A CA 1
ATOM 641 C C . ASN A 1 83 ? 6.944 6.097 16.622 1.00 97.81 83 ASN A C 1
ATOM 643 O O . ASN A 1 83 ? 6.443 6.842 17.457 1.00 97.81 83 ASN A O 1
ATOM 647 N N . VAL A 1 84 ? 6.211 5.393 15.767 1.00 98.06 84 VAL A N 1
ATOM 648 C CA . VAL A 1 84 ? 4.744 5.333 15.773 1.00 98.06 84 VAL A CA 1
ATOM 649 C C . VAL A 1 84 ? 4.321 4.184 16.686 1.00 98.06 84 VAL A C 1
ATOM 651 O O . VAL A 1 84 ? 5.145 3.346 17.042 1.00 98.06 84 VAL A O 1
ATOM 654 N N . LYS A 1 85 ? 3.055 4.136 17.093 1.00 98.56 85 LYS A N 1
ATOM 655 C CA . LYS A 1 85 ? 2.473 3.022 17.841 1.00 98.56 85 LYS A CA 1
ATOM 656 C C . LYS A 1 85 ? 1.419 2.311 16.999 1.00 98.56 85 LYS A C 1
ATOM 658 O O . LYS A 1 85 ? 0.434 2.915 16.578 1.00 98.56 85 LYS A O 1
ATOM 663 N N . ILE A 1 86 ? 1.581 1.010 16.797 1.00 98.62 86 ILE A N 1
ATOM 664 C CA . ILE A 1 86 ? 0.540 0.177 16.202 1.00 98.62 86 ILE A CA 1
ATOM 665 C C . ILE A 1 86 ? -0.509 -0.119 17.272 1.00 98.62 86 ILE A C 1
ATOM 667 O O . ILE A 1 86 ? -0.208 -0.607 18.363 1.00 98.62 86 ILE A O 1
ATOM 671 N N . VAL A 1 87 ? -1.767 0.171 16.950 1.00 98.62 87 VAL A N 1
ATOM 672 C CA . VAL A 1 87 ? -2.927 -0.211 17.756 1.00 98.62 87 VAL A CA 1
ATOM 673 C C . VAL A 1 87 ? -3.578 -1.424 17.091 1.00 98.62 87 VAL A C 1
ATOM 675 O O . VAL A 1 87 ? -4.275 -1.273 16.085 1.00 98.62 87 VAL A O 1
ATOM 678 N N . PRO A 1 88 ? -3.356 -2.645 17.606 1.00 98.00 88 PRO A N 1
ATOM 679 C CA . PRO A 1 88 ? -3.897 -3.837 16.978 1.00 98.00 88 PRO A CA 1
ATOM 680 C C . PRO A 1 88 ? -5.424 -3.910 17.118 1.00 98.00 88 PRO A C 1
ATOM 682 O O . PRO A 1 88 ? -5.998 -3.719 18.205 1.00 98.00 88 PRO A O 1
ATOM 685 N N . LEU A 1 89 ? -6.074 -4.240 16.002 1.00 98.06 89 LEU A N 1
ATOM 686 C CA . LEU A 1 89 ? -7.471 -4.652 15.925 1.00 98.06 89 LEU A CA 1
ATOM 687 C C . LEU A 1 89 ? -7.516 -6.180 15.777 1.00 98.06 89 LEU A C 1
ATOM 689 O O . LEU A 1 89 ? -7.362 -6.712 14.682 1.00 98.06 89 LEU A O 1
ATOM 693 N N . THR A 1 90 ? -7.671 -6.884 16.896 1.00 97.25 90 THR A N 1
ATOM 694 C CA . THR A 1 90 ? -7.628 -8.352 16.949 1.00 97.25 90 THR A CA 1
ATOM 695 C C . THR A 1 90 ? -8.794 -8.985 16.204 1.00 97.25 90 THR A C 1
ATOM 697 O O . THR A 1 90 ? -9.942 -8.826 16.608 1.00 97.25 90 THR A O 1
ATOM 700 N N . LEU A 1 91 ? -8.491 -9.725 15.137 1.00 96.81 91 LEU A N 1
ATOM 701 C CA . LEU A 1 91 ? -9.468 -10.476 14.356 1.00 96.81 91 LEU A CA 1
ATOM 702 C C . LEU A 1 91 ? -9.487 -11.951 14.770 1.00 96.81 91 LEU A C 1
ATOM 704 O O . LEU A 1 91 ? -8.498 -12.498 15.262 1.00 96.81 91 LEU A O 1
ATOM 708 N N . ASN A 1 92 ? -10.615 -12.617 14.531 1.00 94.44 92 ASN A N 1
ATOM 709 C CA . ASN A 1 92 ? -10.816 -14.009 14.920 1.00 94.44 92 ASN A CA 1
ATOM 710 C C . ASN A 1 92 ? -10.770 -14.955 13.713 1.00 94.44 92 ASN A C 1
ATOM 712 O O . ASN A 1 92 ? -11.394 -14.700 12.684 1.00 94.44 92 ASN A O 1
ATOM 716 N N . VAL A 1 93 ? -10.074 -16.085 13.865 1.00 93.38 93 VAL A N 1
ATOM 717 C CA . VAL A 1 93 ? -10.055 -17.169 12.869 1.00 93.38 93 VAL A CA 1
ATOM 718 C C . VAL A 1 93 ? -11.443 -17.773 12.642 1.00 93.38 93 VAL A C 1
ATOM 720 O O . VAL A 1 93 ? -11.761 -18.131 11.513 1.00 93.38 93 VAL A O 1
ATOM 723 N N . ALA A 1 94 ? -12.277 -17.850 13.686 1.00 91.00 94 ALA A N 1
ATOM 724 C CA . ALA A 1 94 ? -13.623 -18.423 13.623 1.00 91.00 94 ALA A CA 1
ATOM 725 C C . ALA A 1 94 ? -14.533 -17.676 12.639 1.00 91.00 94 ALA A C 1
ATOM 727 O O . ALA A 1 94 ? -15.400 -18.291 12.025 1.00 91.00 94 ALA A O 1
ATOM 728 N N . ASP A 1 95 ? -14.279 -16.381 12.453 1.00 91.62 95 ASP A N 1
ATOM 729 C CA . ASP A 1 95 ? -15.031 -15.532 11.537 1.00 91.62 95 ASP A CA 1
ATOM 730 C C . ASP A 1 95 ? -14.307 -15.342 10.198 1.00 91.62 95 ASP A C 1
ATOM 732 O O . ASP A 1 95 ? -14.795 -14.591 9.369 1.00 91.62 95 ASP A O 1
ATOM 736 N N . GLY A 1 96 ? -13.148 -15.979 9.968 1.00 93.62 96 GLY A N 1
ATOM 737 C CA . GLY A 1 96 ? -12.354 -15.813 8.740 1.00 93.62 96 GLY A CA 1
ATOM 738 C C . GLY A 1 96 ? -11.450 -14.580 8.720 1.00 93.62 96 GLY A C 1
ATOM 739 O O . GLY A 1 96 ? -11.078 -14.093 7.647 1.00 93.62 96 GLY A O 1
ATOM 740 N N . PHE A 1 97 ? -11.107 -14.055 9.900 1.00 96.62 97 PHE A N 1
ATOM 741 C CA . PHE A 1 97 ? -10.340 -12.818 10.080 1.00 96.62 97 PHE A CA 1
ATOM 742 C C . PHE A 1 97 ? -10.987 -11.619 9.371 1.00 96.62 97 PHE A C 1
ATOM 744 O O . PHE A 1 97 ? -10.341 -10.877 8.632 1.00 96.62 97 PHE A O 1
ATOM 751 N N . ARG A 1 98 ? -12.298 -11.471 9.551 1.00 96.69 98 ARG A N 1
ATOM 752 C CA . ARG A 1 98 ? -13.123 -10.425 8.933 1.00 96.69 98 ARG A CA 1
ATOM 753 C C . ARG A 1 98 ? -13.114 -9.160 9.778 1.00 96.69 98 ARG A C 1
ATOM 755 O O . ARG A 1 98 ? -12.882 -9.234 10.984 1.00 96.69 98 ARG A O 1
ATOM 762 N N . LEU A 1 99 ? -13.352 -8.002 9.157 1.00 97.69 99 LEU A N 1
ATOM 763 C CA . LEU A 1 99 ? -13.380 -6.741 9.903 1.00 97.69 99 LEU A CA 1
ATOM 764 C C . LEU A 1 99 ? -14.644 -6.678 10.776 1.00 97.69 99 LEU A C 1
ATOM 766 O O . LEU A 1 99 ? -15.746 -6.882 10.246 1.00 97.69 99 LEU A O 1
ATOM 770 N N . PRO A 1 100 ? -14.506 -6.370 12.080 1.00 96.50 100 PRO A N 1
ATOM 771 C CA . PRO A 1 100 ? -15.623 -6.368 13.016 1.00 96.50 100 PRO A CA 1
ATOM 772 C C . PRO A 1 100 ? -16.596 -5.203 12.743 1.00 96.50 100 PRO A C 1
ATOM 774 O O . PRO A 1 100 ? -16.356 -4.369 11.857 1.00 96.50 100 PRO A O 1
ATOM 777 N N . PRO A 1 101 ? -17.721 -5.132 13.479 1.00 97.31 101 PRO A N 1
ATOM 778 C CA . PRO A 1 101 ? -18.618 -3.981 13.452 1.00 97.31 101 PRO A CA 1
ATOM 779 C C . PRO A 1 101 ? -17.891 -2.658 13.719 1.00 97.31 101 PRO A C 1
ATOM 781 O O . PRO A 1 101 ? -16.855 -2.615 14.387 1.00 97.31 101 PRO A O 1
ATOM 784 N N . ALA A 1 102 ? -18.441 -1.561 13.194 1.00 97.19 102 ALA A N 1
ATOM 785 C CA . ALA A 1 102 ? -17.790 -0.253 13.229 1.00 97.19 102 ALA A CA 1
ATOM 786 C C . ALA A 1 102 ? -17.498 0.220 14.660 1.00 97.19 102 ALA A C 1
ATOM 788 O O . ALA A 1 102 ? -16.472 0.852 14.884 1.00 97.19 102 ALA A O 1
ATOM 789 N N . GLU A 1 103 ? -18.347 -0.134 15.623 1.00 97.94 103 GLU A N 1
ATOM 790 C CA . GLU A 1 103 ? -18.224 0.230 17.034 1.00 97.94 103 GLU A CA 1
ATOM 791 C C . GLU A 1 103 ? -16.957 -0.354 17.677 1.00 97.94 103 GLU A C 1
ATOM 793 O O . GLU A 1 103 ? -16.312 0.302 18.494 1.00 97.94 103 GLU A O 1
ATOM 798 N N . GLU A 1 104 ? -16.563 -1.572 17.293 1.00 97.56 104 GLU A N 1
ATOM 799 C CA . GLU A 1 104 ? -15.348 -2.217 17.807 1.00 97.56 104 GLU A CA 1
ATOM 800 C C . GLU A 1 104 ? -14.079 -1.579 17.238 1.00 97.56 104 GLU A C 1
ATOM 802 O O . GLU A 1 104 ? -13.075 -1.438 17.938 1.00 97.56 104 GLU A O 1
ATOM 807 N N . ILE A 1 105 ? -14.133 -1.160 15.972 1.00 97.88 105 ILE A N 1
ATOM 808 C CA . ILE A 1 105 ? -13.042 -0.439 15.309 1.00 97.88 105 ILE A CA 1
ATOM 809 C C . ILE A 1 105 ? -12.926 0.966 15.903 1.00 97.88 105 ILE A C 1
ATOM 811 O O . ILE A 1 105 ? -11.838 1.419 16.245 1.00 97.88 105 ILE A O 1
ATOM 815 N N . GLU A 1 106 ? -14.062 1.636 16.083 1.00 98.19 106 GLU A N 1
ATOM 816 C CA . GLU A 1 106 ? -14.172 2.968 16.668 1.00 98.19 106 GLU A CA 1
ATOM 817 C C . GLU A 1 106 ? -13.652 3.011 18.109 1.00 98.19 106 GLU A C 1
ATOM 819 O O . GLU A 1 106 ? -12.970 3.961 18.482 1.00 98.19 106 GLU A O 1
ATOM 824 N N . ALA A 1 107 ? -13.865 1.953 18.896 1.00 98.25 107 ALA A N 1
ATOM 825 C CA . ALA A 1 107 ? -13.328 1.835 20.252 1.00 98.25 107 ALA A CA 1
ATOM 826 C C . ALA A 1 107 ? -11.787 1.808 20.322 1.00 98.25 107 ALA A C 1
ATOM 828 O O . ALA A 1 107 ? -11.219 1.978 21.403 1.00 98.25 107 ALA A O 1
ATOM 829 N N . LYS A 1 108 ? -11.097 1.578 19.197 1.00 98.44 108 LYS A N 1
ATOM 830 C CA . LYS A 1 108 ? -9.630 1.646 19.096 1.00 98.44 108 LYS A CA 1
ATOM 831 C C . LYS A 1 108 ? -9.119 3.039 18.728 1.00 98.44 108 LYS A C 1
ATOM 833 O O . LYS A 1 108 ? -7.915 3.262 18.825 1.00 98.44 108 LYS A O 1
ATOM 838 N N . ILE A 1 109 ? -9.999 3.948 18.308 1.00 98.69 109 ILE A N 1
ATOM 839 C CA . ILE A 1 109 ? -9.632 5.298 17.882 1.00 98.69 109 ILE A CA 1
ATOM 840 C C . ILE A 1 109 ? -9.412 6.180 19.115 1.00 98.69 109 ILE A C 1
ATOM 842 O O . ILE A 1 109 ? -10.244 6.252 20.019 1.00 98.69 109 ILE A O 1
ATOM 846 N N . SER A 1 110 ? -8.282 6.877 19.126 1.00 98.56 110 SER A N 1
ATOM 847 C CA . SER A 1 110 ? -7.904 7.879 20.122 1.00 98.56 110 SER A CA 1
ATOM 848 C C . SER A 1 110 ? -7.616 9.226 19.451 1.00 98.56 110 SER A C 1
ATOM 850 O O . SER A 1 110 ? -7.567 9.333 18.226 1.00 98.56 110 SER A O 1
ATOM 852 N N . ASP A 1 111 ? -7.350 10.258 20.252 1.00 98.12 111 ASP A N 1
ATOM 853 C CA . ASP A 1 111 ? -6.856 11.559 19.781 1.00 98.12 111 ASP A CA 1
ATOM 854 C C . ASP A 1 111 ? -5.487 11.478 19.076 1.00 98.12 111 ASP A C 1
ATOM 856 O O . ASP A 1 111 ? -5.110 12.387 18.333 1.00 98.12 111 ASP A O 1
ATOM 860 N N . LYS A 1 112 ? -4.759 10.375 19.278 1.00 98.56 112 LYS A N 1
ATOM 861 C CA . LYS A 1 112 ? -3.471 10.087 18.639 1.00 98.56 112 LYS A CA 1
ATOM 862 C C . LYS A 1 112 ? -3.590 9.259 17.368 1.00 98.56 112 LYS A C 1
ATOM 864 O O . LYS A 1 112 ? -2.591 9.099 16.675 1.00 98.56 112 LYS A O 1
ATOM 869 N N . THR A 1 113 ? -4.761 8.704 17.062 1.00 98.88 113 THR A N 1
ATOM 870 C CA . THR A 1 113 ? -4.941 7.891 15.856 1.00 98.88 113 THR A CA 1
ATOM 871 C C . THR A 1 113 ? -4.856 8.774 14.617 1.00 98.88 113 THR A C 1
ATOM 873 O O . THR A 1 113 ? -5.578 9.761 14.514 1.00 98.88 113 THR A O 1
ATOM 876 N N . LYS A 1 114 ? -3.981 8.413 13.672 1.00 98.75 114 LYS A N 1
ATOM 877 C CA . LYS A 1 114 ? -3.811 9.130 12.396 1.00 98.75 114 LYS A CA 1
ATOM 878 C C . LYS A 1 114 ? -4.162 8.328 11.173 1.00 98.75 114 LYS A C 1
ATOM 880 O O . LYS A 1 114 ? -4.531 8.909 10.157 1.00 98.75 114 LYS A O 1
ATOM 885 N N . ALA A 1 115 ? -4.049 7.010 11.252 1.00 98.81 115 ALA A N 1
ATOM 886 C CA . ALA A 1 115 ? -4.362 6.169 10.118 1.00 98.81 115 ALA A CA 1
ATOM 887 C C . ALA A 1 115 ? -4.937 4.821 10.533 1.00 98.81 115 ALA A C 1
ATOM 889 O O . ALA A 1 115 ? -4.702 4.323 11.636 1.00 98.81 115 ALA A O 1
ATOM 890 N N . ILE A 1 116 ? -5.646 4.213 9.591 1.00 98.88 116 ILE A N 1
ATOM 891 C CA . ILE A 1 116 ? -5.952 2.787 9.587 1.00 98.88 116 ILE A CA 1
ATOM 892 C C . ILE A 1 116 ? -5.151 2.177 8.434 1.00 98.88 116 ILE A C 1
ATOM 894 O O . ILE A 1 116 ? -5.209 2.684 7.313 1.00 98.88 116 ILE A O 1
ATOM 898 N N . LEU A 1 117 ? -4.395 1.108 8.692 1.00 98.81 117 LEU A N 1
ATOM 899 C CA . LEU A 1 117 ? -3.748 0.318 7.645 1.00 98.81 117 LEU A CA 1
ATOM 900 C C . LEU A 1 117 ? -4.496 -0.997 7.450 1.00 98.81 117 LEU A C 1
ATOM 902 O O . LEU A 1 117 ? -4.673 -1.766 8.391 1.00 98.81 117 LEU A O 1
ATOM 906 N N . LEU A 1 118 ? -4.872 -1.284 6.207 1.00 98.62 118 LEU A N 1
ATOM 907 C CA . LEU A 1 118 ? -5.445 -2.557 5.784 1.00 98.62 118 LEU A CA 1
ATOM 908 C C . LEU A 1 118 ? -4.488 -3.265 4.825 1.00 98.62 118 LEU A C 1
ATOM 910 O O . LEU A 1 118 ? -3.901 -2.631 3.955 1.00 98.62 118 LEU A O 1
ATOM 914 N N . CYS A 1 119 ? -4.379 -4.587 4.926 1.00 98.38 119 CYS A N 1
ATOM 915 C CA . CYS A 1 119 ? -3.764 -5.417 3.892 1.00 98.38 119 CYS A CA 1
ATOM 916 C C . CYS A 1 119 ? -4.849 -6.307 3.287 1.00 98.38 119 CYS A C 1
ATOM 918 O O . CYS A 1 119 ? -5.495 -7.062 4.010 1.00 98.38 119 CYS A O 1
ATOM 920 N N . SER A 1 120 ? -5.093 -6.178 1.982 1.00 97.31 120 SER A N 1
ATOM 921 C CA . SER A 1 120 ? -6.135 -6.936 1.281 1.00 97.31 120 SER A CA 1
ATOM 922 C C . SER A 1 120 ? -5.706 -7.208 -0.161 1.00 97.31 120 SER A C 1
ATOM 924 O O . SER A 1 120 ? -5.486 -6.252 -0.908 1.00 97.31 120 SER A O 1
ATOM 926 N N . PRO A 1 121 ? -5.600 -8.481 -0.587 1.00 97.38 121 PRO A N 1
ATOM 927 C CA . PRO A 1 121 ? -5.633 -9.702 0.225 1.00 97.38 121 PRO A CA 1
ATOM 928 C C . PRO A 1 121 ? -4.583 -9.717 1.346 1.00 97.38 121 PRO A C 1
ATOM 930 O O . PRO A 1 121 ? -3.433 -9.329 1.131 1.00 97.38 121 PRO A O 1
ATOM 933 N N . ASN A 1 122 ? -4.981 -10.163 2.539 1.00 97.12 122 ASN A N 1
ATOM 934 C CA . ASN A 1 122 ? -4.157 -10.070 3.740 1.00 97.12 122 ASN A CA 1
ATOM 935 C C . ASN A 1 122 ? -3.020 -11.102 3.762 1.00 97.12 122 ASN A C 1
ATOM 937 O O . ASN A 1 122 ? -3.192 -12.268 3.414 1.00 97.12 122 ASN A O 1
ATOM 941 N N . ASN A 1 123 ? -1.869 -10.696 4.286 1.00 96.44 123 ASN A N 1
ATOM 942 C CA . ASN A 1 123 ? -0.807 -11.590 4.736 1.00 96.44 123 ASN A CA 1
ATOM 943 C C . ASN A 1 123 ? -0.724 -11.489 6.269 1.00 96.44 123 ASN A C 1
ATOM 945 O O . ASN A 1 123 ? -0.380 -10.412 6.757 1.00 96.44 123 ASN A O 1
ATOM 949 N N . PRO A 1 124 ? -0.996 -12.568 7.030 1.00 95.94 124 PRO A N 1
ATOM 950 C CA . PRO A 1 124 ? -0.858 -13.974 6.627 1.00 95.94 124 PRO A CA 1
ATOM 951 C C . PRO A 1 124 ? -2.149 -14.721 6.266 1.00 95.94 124 PRO A C 1
ATOM 953 O O . PRO A 1 124 ? -2.064 -15.883 5.882 1.00 95.94 124 PRO A O 1
ATOM 956 N N . THR A 1 125 ? -3.330 -14.116 6.407 1.00 95.62 125 THR A N 1
ATOM 957 C CA . THR A 1 125 ? -4.591 -14.887 6.422 1.00 95.62 125 THR A CA 1
ATOM 958 C C . THR A 1 125 ? -5.156 -15.222 5.044 1.00 95.62 125 THR A C 1
ATOM 960 O O . THR A 1 125 ? -5.985 -16.116 4.933 1.00 95.62 125 THR A O 1
ATOM 963 N N . GLY A 1 126 ? -4.753 -14.507 3.992 1.00 95.38 126 GLY A N 1
ATOM 964 C CA . GLY A 1 126 ? -5.362 -14.596 2.663 1.00 95.38 126 GLY A CA 1
ATOM 965 C C . GLY A 1 126 ? -6.730 -13.913 2.549 1.00 95.38 126 GLY A C 1
ATOM 966 O O . GLY A 1 126 ? -7.301 -13.902 1.460 1.00 95.38 126 GLY A O 1
ATOM 967 N N . THR A 1 127 ? -7.255 -13.326 3.632 1.00 95.88 127 THR A N 1
ATOM 968 C CA . THR A 1 127 ? -8.583 -12.696 3.660 1.00 95.88 127 THR A CA 1
ATOM 969 C C . THR A 1 127 ? -8.655 -11.528 2.677 1.00 95.88 127 THR A C 1
ATOM 971 O O . THR A 1 127 ? -7.773 -10.670 2.657 1.00 95.88 127 THR A O 1
ATOM 974 N N . VAL A 1 128 ? -9.730 -11.470 1.888 1.00 97.06 128 VAL A N 1
ATOM 975 C CA . VAL A 1 128 ? -10.051 -10.341 1.003 1.00 97.06 128 VAL A CA 1
ATOM 976 C C . VAL A 1 128 ? -11.251 -9.607 1.578 1.00 97.06 128 VAL A C 1
ATOM 978 O O . VAL A 1 128 ? -12.324 -10.201 1.714 1.00 97.06 128 VAL A O 1
ATOM 981 N N . TYR A 1 129 ? -11.084 -8.335 1.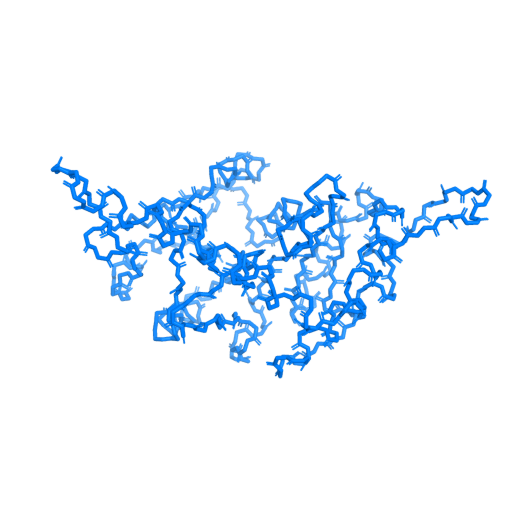935 1.00 97.38 129 TYR A N 1
ATOM 982 C CA . TYR A 1 129 ? -12.184 -7.558 2.500 1.00 97.38 129 TYR A CA 1
ATOM 983 C C . TYR A 1 129 ? -13.235 -7.235 1.436 1.00 97.38 129 TYR A C 1
ATOM 985 O O . TYR A 1 129 ? -12.932 -6.911 0.288 1.00 97.38 129 TYR A O 1
ATOM 993 N N . THR A 1 130 ? -14.492 -7.355 1.835 1.00 96.50 130 THR A N 1
ATOM 994 C CA . THR A 1 130 ? -15.665 -7.022 1.024 1.00 96.50 130 THR A CA 1
ATOM 995 C C . THR A 1 130 ? -15.878 -5.520 0.936 1.00 96.50 130 THR A C 1
ATOM 997 O O . THR A 1 130 ? -15.388 -4.761 1.769 1.00 96.50 130 THR A O 1
ATOM 1000 N N . ALA A 1 131 ? -16.670 -5.091 -0.050 1.00 96.50 131 ALA A N 1
ATOM 1001 C CA . ALA A 1 131 ? -17.066 -3.692 -0.183 1.00 96.50 131 ALA A CA 1
ATOM 1002 C C . ALA A 1 131 ? -17.706 -3.157 1.108 1.00 96.50 131 ALA A C 1
ATOM 1004 O O . ALA A 1 131 ? -17.268 -2.133 1.602 1.00 96.50 131 ALA A O 1
ATOM 1005 N N . GLU A 1 132 ? -18.626 -3.907 1.721 1.00 97.25 132 GLU A N 1
ATOM 1006 C CA . GLU A 1 132 ? -19.305 -3.487 2.955 1.00 97.25 132 GLU A CA 1
ATOM 1007 C C . GLU A 1 132 ? -18.339 -3.296 4.140 1.00 97.25 132 GLU A C 1
ATOM 1009 O O . GLU A 1 132 ? -18.474 -2.362 4.928 1.00 97.25 132 GLU A O 1
ATO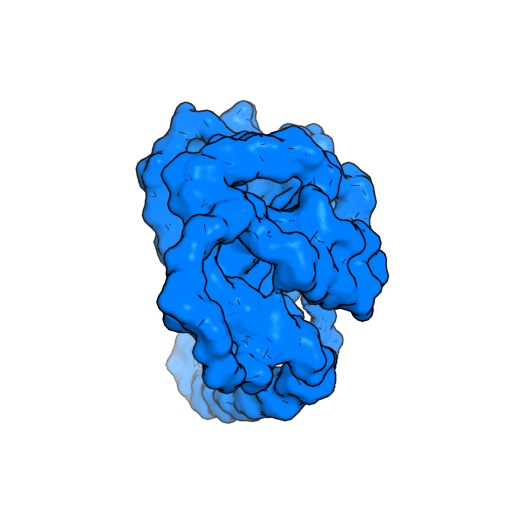M 1014 N N . GLU A 1 133 ? -17.331 -4.162 4.270 1.00 98.06 133 GLU A N 1
ATOM 1015 C CA . GLU A 1 133 ? -16.273 -4.002 5.273 1.00 98.06 133 GLU A CA 1
ATOM 1016 C C . GLU A 1 133 ? -15.422 -2.758 5.015 1.00 98.06 133 GLU A C 1
ATOM 1018 O O . GLU A 1 133 ? -15.109 -2.020 5.949 1.00 98.06 133 GLU A O 1
ATOM 1023 N N . LEU A 1 134 ? -15.059 -2.513 3.755 1.00 98.38 134 LEU A N 1
ATOM 1024 C CA . LEU A 1 134 ? -14.302 -1.327 3.370 1.00 98.38 134 LEU A CA 1
ATOM 1025 C C . LEU A 1 134 ? -15.129 -0.051 3.571 1.00 98.38 134 LEU A C 1
ATOM 1027 O O . LEU A 1 134 ? -14.593 0.915 4.102 1.00 98.38 134 LEU A O 1
ATOM 1031 N N . ASP A 1 135 ? -16.427 -0.064 3.256 1.00 98.25 135 ASP A N 1
ATOM 1032 C CA . ASP A 1 135 ? -17.353 1.051 3.485 1.00 98.25 135 ASP A CA 1
ATOM 1033 C C . ASP A 1 135 ? -17.366 1.460 4.965 1.00 98.25 135 ASP A C 1
ATOM 1035 O O . ASP A 1 135 ? -17.345 2.650 5.290 1.00 98.25 135 ASP A O 1
ATOM 1039 N N . ARG A 1 136 ? -17.343 0.489 5.894 1.00 97.88 136 ARG A N 1
ATOM 1040 C CA . ARG A 1 136 ? -17.233 0.771 7.338 1.00 97.88 136 ARG A CA 1
ATOM 1041 C C . ARG A 1 136 ? -15.951 1.534 7.668 1.00 97.88 136 ARG A C 1
ATOM 1043 O O . ARG A 1 136 ? -16.010 2.546 8.367 1.00 97.88 136 ARG A O 1
ATOM 1050 N N . ILE A 1 137 ? -14.810 1.090 7.142 1.00 98.50 137 ILE A N 1
ATOM 1051 C CA . ILE A 1 137 ? -13.515 1.748 7.370 1.00 98.50 137 ILE A CA 1
ATOM 1052 C C . ILE A 1 137 ? -13.479 3.143 6.742 1.00 98.50 137 ILE A C 1
ATOM 1054 O O . ILE A 1 137 ? -13.049 4.091 7.394 1.00 98.50 137 ILE A O 1
ATOM 1058 N N . VAL A 1 138 ? -13.969 3.290 5.510 1.00 98.56 138 VAL A N 1
ATOM 1059 C CA . VAL A 1 138 ? -14.055 4.572 4.793 1.00 98.56 138 VAL A CA 1
ATOM 1060 C C . VAL A 1 138 ? -14.898 5.573 5.587 1.00 98.56 138 VAL A C 1
ATOM 1062 O O . VAL A 1 138 ? -14.496 6.724 5.771 1.00 98.56 138 VAL A O 1
ATOM 1065 N N . ASN A 1 139 ? -16.036 5.136 6.130 1.00 98.38 139 ASN A N 1
ATOM 1066 C CA . ASN A 1 139 ? -16.896 5.983 6.953 1.00 98.38 139 ASN A CA 1
ATOM 1067 C C . ASN A 1 139 ? -16.213 6.428 8.254 1.00 98.38 139 ASN A C 1
ATOM 1069 O O . ASN A 1 139 ? -16.314 7.602 8.618 1.00 98.38 139 ASN A O 1
ATOM 1073 N N . LEU A 1 140 ? -15.484 5.536 8.931 1.00 98.44 140 LEU A N 1
ATOM 1074 C CA . LEU A 1 140 ? -14.705 5.888 10.123 1.00 98.44 140 LEU A CA 1
ATOM 1075 C C . LEU A 1 140 ? -13.559 6.851 9.790 1.00 98.44 140 LEU A C 1
ATOM 1077 O O . LEU A 1 140 ? -13.389 7.853 10.483 1.00 98.44 140 LEU A O 1
ATOM 1081 N N . ALA A 1 141 ? -12.833 6.607 8.698 1.00 98.31 141 ALA A N 1
ATOM 1082 C CA . ALA A 1 141 ? -11.745 7.466 8.241 1.00 98.31 141 ALA A CA 1
ATOM 1083 C C . ALA A 1 141 ? -12.219 8.895 7.934 1.00 98.31 141 ALA A C 1
ATOM 1085 O O . ALA A 1 141 ? -11.523 9.864 8.229 1.00 98.31 141 ALA A O 1
ATOM 1086 N N . LYS A 1 142 ? -13.434 9.052 7.399 1.00 97.81 142 LYS A N 1
ATOM 1087 C CA . LYS A 1 142 ? -14.060 10.369 7.203 1.00 97.81 142 LYS A CA 1
ATOM 1088 C C . LYS A 1 142 ? -14.507 10.999 8.514 1.00 97.81 142 LYS A C 1
ATOM 1090 O O . LYS A 1 142 ? -14.254 12.176 8.743 1.00 97.81 142 LYS A O 1
ATOM 1095 N N . LYS A 1 143 ? -15.183 10.225 9.369 1.00 98.12 143 LYS A N 1
ATOM 1096 C CA . LYS A 1 143 ? -15.730 10.706 10.645 1.00 98.12 143 LYS A CA 1
ATOM 1097 C C . LYS A 1 143 ? -14.642 11.254 11.572 1.00 98.12 143 LYS A C 1
ATOM 1099 O O . LYS A 1 143 ? -14.883 12.248 12.249 1.00 98.12 143 LYS A O 1
ATOM 1104 N N . TYR A 1 144 ? -13.480 10.605 11.591 1.00 98.31 144 TYR A N 1
ATOM 1105 C CA . TYR A 1 144 ? -12.377 10.894 12.513 1.00 98.31 144 TYR A CA 1
ATOM 1106 C C . TYR A 1 144 ? -11.178 11.590 11.872 1.00 98.31 144 TYR A C 1
ATOM 1108 O O . TYR A 1 144 ? -10.163 11.784 12.529 1.00 98.31 144 TYR A O 1
ATOM 1116 N N . ASP A 1 145 ? -11.301 11.964 10.603 1.00 97.81 145 ASP A N 1
ATOM 1117 C CA . ASP A 1 145 ? -10.228 12.568 9.823 1.00 97.81 145 ASP A CA 1
ATOM 1118 C C . ASP A 1 145 ? -8.918 11.755 9.787 1.00 97.81 145 ASP A C 1
ATOM 1120 O O . ASP A 1 145 ? -7.827 12.267 10.019 1.00 97.81 145 ASP A O 1
ATOM 1124 N N . LEU A 1 146 ? -9.040 10.453 9.513 1.00 98.81 146 LEU A N 1
ATOM 1125 C CA . LEU A 1 146 ? -7.919 9.511 9.475 1.00 98.81 146 LEU A CA 1
ATOM 1126 C C . LEU A 1 146 ? -7.479 9.221 8.040 1.00 98.81 146 LEU A C 1
ATOM 1128 O O . LEU A 1 146 ? -8.309 9.060 7.143 1.00 98.81 146 LEU A O 1
ATOM 1132 N N . PHE A 1 147 ? -6.177 9.038 7.842 1.00 98.88 147 PHE A N 1
ATOM 1133 C CA . PHE A 1 147 ? -5.640 8.448 6.620 1.00 98.88 147 PHE A CA 1
ATOM 1134 C C . PHE A 1 147 ? -6.011 6.965 6.506 1.00 98.88 147 PHE A C 1
ATOM 1136 O O . PHE A 1 147 ? -6.113 6.244 7.501 1.00 98.88 147 PHE A O 1
ATOM 1143 N N . LEU A 1 148 ? -6.177 6.488 5.274 1.00 98.81 148 LEU A N 1
ATOM 1144 C CA . LEU A 1 148 ? -6.369 5.072 4.982 1.00 98.81 148 LEU A CA 1
ATOM 1145 C C . LEU A 1 148 ? -5.203 4.576 4.134 1.00 98.81 148 LEU A C 1
ATOM 1147 O O . LEU A 1 148 ? -5.018 5.012 2.997 1.00 98.81 148 LEU A O 1
ATOM 1151 N N . ILE A 1 149 ? -4.419 3.659 4.696 1.00 98.88 149 ILE A N 1
ATOM 1152 C CA . ILE A 1 149 ? -3.311 3.005 4.004 1.00 98.88 149 ILE A CA 1
ATOM 1153 C C . ILE A 1 149 ? -3.774 1.608 3.590 1.00 98.88 149 ILE A C 1
ATOM 1155 O O . ILE A 1 149 ? -4.174 0.817 4.439 1.00 98.88 149 ILE A O 1
ATOM 1159 N N . ALA A 1 150 ? -3.704 1.278 2.304 1.00 98.75 150 ALA A N 1
ATOM 1160 C CA . ALA A 1 150 ? -3.999 -0.062 1.810 1.00 98.75 150 ALA A CA 1
ATOM 1161 C C . ALA A 1 150 ? -2.751 -0.712 1.212 1.00 98.75 150 ALA A C 1
ATOM 1163 O O . ALA A 1 150 ? -2.218 -0.267 0.196 1.00 98.75 150 ALA A O 1
ATOM 1164 N N . ASP A 1 151 ? -2.294 -1.790 1.839 1.00 98.62 151 ASP A N 1
ATOM 1165 C CA . ASP A 1 151 ? -1.300 -2.704 1.294 1.00 98.62 151 ASP A CA 1
ATOM 1166 C C . ASP A 1 151 ? -1.986 -3.693 0.344 1.00 98.62 151 ASP A C 1
ATOM 1168 O O . ASP A 1 151 ? -2.557 -4.705 0.760 1.00 98.62 151 ASP A O 1
ATOM 1172 N N . GLU A 1 152 ? -1.966 -3.358 -0.948 1.00 98.19 152 GLU A N 1
ATOM 1173 C CA . GLU A 1 152 ? -2.667 -4.083 -2.014 1.00 98.19 152 GLU A CA 1
ATOM 1174 C C . GLU A 1 152 ? -1.712 -4.937 -2.869 1.00 98.19 152 GLU A C 1
ATOM 1176 O O . GLU A 1 152 ? -2.037 -5.331 -3.993 1.00 98.19 152 GLU A O 1
ATOM 1181 N N . VAL A 1 153 ? -0.517 -5.261 -2.360 1.00 97.19 153 VAL A N 1
ATOM 1182 C CA . VAL A 1 153 ? 0.524 -5.987 -3.121 1.00 97.19 153 VAL A CA 1
ATOM 1183 C C . VAL A 1 153 ? 0.106 -7.391 -3.576 1.00 97.19 153 VAL A C 1
ATOM 1185 O O . VAL A 1 153 ? 0.782 -7.987 -4.420 1.00 97.19 153 VAL A O 1
ATOM 1188 N N . TYR A 1 154 ? -0.977 -7.933 -3.013 1.00 96.50 154 TYR A N 1
ATOM 1189 C CA . TYR A 1 154 ? -1.541 -9.236 -3.357 1.00 96.50 154 TYR A CA 1
ATOM 1190 C C . TYR A 1 154 ? -2.816 -9.159 -4.206 1.00 96.50 154 TYR A C 1
ATOM 1192 O O . TYR A 1 154 ? -3.423 -10.200 -4.428 1.00 96.50 154 TYR A O 1
ATOM 1200 N N . LYS A 1 155 ? -3.249 -7.989 -4.696 1.00 94.50 155 LYS A N 1
ATOM 1201 C CA . LYS A 1 155 ? -4.582 -7.814 -5.315 1.00 94.50 155 LYS A CA 1
ATOM 1202 C C . LYS A 1 155 ? -4.889 -8.689 -6.534 1.00 94.50 155 LYS A C 1
ATOM 1204 O O . LYS A 1 155 ? -6.048 -8.836 -6.910 1.00 94.50 155 LYS A O 1
ATOM 1209 N N . GLU A 1 156 ? -3.878 -9.287 -7.163 1.00 92.44 156 GLU A N 1
ATOM 1210 C CA . GLU A 1 156 ? -4.087 -10.273 -8.227 1.00 92.44 156 GLU A CA 1
ATOM 1211 C C . GLU A 1 156 ? -4.447 -11.666 -7.688 1.00 92.44 156 GLU A C 1
ATOM 1213 O O . GLU A 1 156 ? -5.047 -12.458 -8.403 1.00 92.44 156 GLU A O 1
ATOM 1218 N N . PHE A 1 157 ? -4.120 -11.993 -6.442 1.00 93.94 157 PHE A N 1
ATOM 1219 C CA . PHE A 1 157 ? -4.316 -13.316 -5.847 1.00 93.94 157 PHE A CA 1
ATOM 1220 C C . PHE A 1 157 ? -5.659 -13.404 -5.122 1.00 93.94 157 PHE A C 1
ATOM 1222 O O . PHE A 1 157 ? -5.722 -13.559 -3.906 1.00 93.94 157 PHE A O 1
ATOM 1229 N N . VAL A 1 158 ? -6.733 -13.292 -5.900 1.00 94.12 158 VAL A N 1
ATOM 1230 C CA . VAL A 1 158 ? -8.119 -13.424 -5.440 1.00 94.12 158 VAL A CA 1
ATOM 1231 C C . VAL A 1 158 ? -8.755 -14.636 -6.119 1.00 94.12 158 VAL A C 1
ATOM 1233 O O . VAL A 1 158 ? -8.552 -14.852 -7.318 1.00 94.12 158 VAL A O 1
ATOM 1236 N N . TYR A 1 159 ? -9.508 -15.425 -5.354 1.00 92.69 159 TYR A N 1
ATOM 1237 C CA . TYR A 1 159 ? -10.034 -16.732 -5.760 1.00 92.69 159 TYR A CA 1
ATOM 1238 C C . TYR A 1 159 ? -11.551 -16.827 -5.540 1.00 92.69 159 TYR A C 1
ATOM 1240 O O . TYR A 1 159 ? -12.161 -15.925 -4.973 1.00 92.69 159 TYR A O 1
ATOM 1248 N N . ASP A 1 160 ? -12.161 -17.919 -6.010 1.00 89.75 160 ASP A N 1
ATOM 1249 C CA . ASP A 1 160 ? -13.564 -18.295 -5.739 1.00 89.75 160 ASP A CA 1
ATOM 1250 C C . ASP A 1 160 ? -14.618 -17.241 -6.113 1.00 89.75 160 ASP A C 1
ATOM 1252 O O . ASP A 1 160 ? -15.681 -17.145 -5.508 1.00 89.75 160 ASP A O 1
ATOM 1256 N N . GLY A 1 161 ? -14.326 -16.435 -7.135 1.00 86.00 161 GLY A N 1
ATOM 1257 C CA . GLY A 1 161 ? -15.226 -15.376 -7.597 1.00 86.00 161 GLY A CA 1
ATOM 1258 C C . GLY A 1 161 ? -15.235 -14.127 -6.714 1.00 86.00 161 GLY A C 1
ATOM 1259 O O . GLY A 1 161 ? -15.966 -13.188 -7.026 1.00 86.00 161 GLY A O 1
ATOM 1260 N N . ALA A 1 162 ? -14.413 -14.074 -5.660 1.00 90.25 162 ALA A N 1
ATOM 1261 C CA . ALA A 1 162 ? -14.196 -12.845 -4.915 1.00 90.25 162 ALA A CA 1
ATOM 1262 C C . ALA A 1 162 ? -13.545 -11.776 -5.808 1.00 90.25 162 ALA A C 1
ATOM 1264 O O . ALA A 1 162 ? -12.861 -12.062 -6.797 1.00 90.25 162 ALA A O 1
ATOM 1265 N N . THR A 1 163 ? -13.749 -10.516 -5.438 1.00 91.12 163 THR A N 1
ATOM 1266 C CA . THR A 1 163 ? -13.184 -9.359 -6.134 1.00 91.12 163 THR A CA 1
ATOM 1267 C C . THR A 1 163 ? -12.425 -8.496 -5.146 1.00 91.12 163 THR A C 1
ATOM 1269 O O . THR A 1 163 ? -12.947 -8.173 -4.081 1.00 91.12 1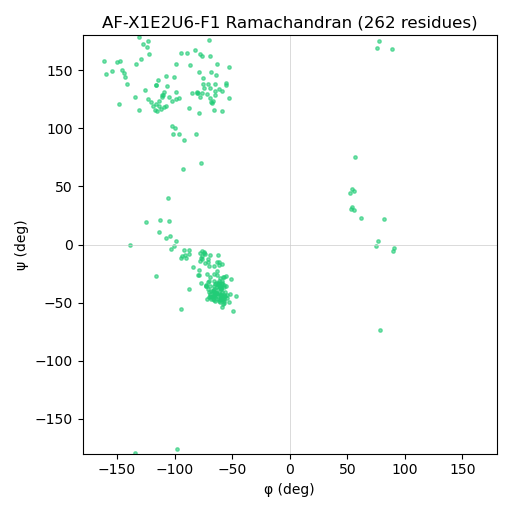63 THR A O 1
ATOM 1272 N N . HIS A 1 164 ? -11.213 -8.087 -5.515 1.00 94.94 164 HIS A N 1
ATOM 1273 C CA . HIS A 1 164 ? -10.513 -7.025 -4.800 1.00 94.94 164 HIS A CA 1
ATOM 1274 C C . HIS A 1 164 ? -11.146 -5.676 -5.140 1.00 94.94 164 HIS A C 1
ATOM 1276 O O . HIS A 1 164 ? -11.376 -5.397 -6.317 1.00 94.94 164 HIS A O 1
ATOM 1282 N N . LYS A 1 165 ? -11.383 -4.852 -4.120 1.00 96.38 165 LYS A N 1
ATOM 1283 C CA . LYS A 1 165 ? -11.815 -3.462 -4.259 1.00 96.38 165 LYS A CA 1
ATOM 1284 C C . LYS A 1 165 ? -10.724 -2.567 -3.688 1.00 96.38 165 LYS A C 1
ATOM 1286 O O . LYS A 1 165 ? -10.361 -2.718 -2.522 1.00 96.38 165 LYS A O 1
ATOM 1291 N N . SER A 1 166 ? -10.180 -1.674 -4.508 1.00 97.88 166 SER A N 1
ATOM 1292 C CA . SER A 1 166 ? -9.129 -0.764 -4.050 1.00 97.88 166 SER A CA 1
ATOM 1293 C C . SER A 1 166 ? -9.726 0.386 -3.251 1.00 97.88 166 SER A C 1
ATOM 1295 O O . SER A 1 166 ? -10.813 0.871 -3.572 1.00 97.88 166 SER A O 1
ATOM 1297 N N . ILE A 1 167 ? -8.988 0.901 -2.264 1.00 98.06 167 ILE A N 1
ATOM 1298 C CA . ILE A 1 167 ? -9.425 2.109 -1.548 1.00 98.06 167 ILE A CA 1
ATOM 1299 C C . ILE A 1 167 ? -9.446 3.354 -2.454 1.00 98.06 167 ILE A C 1
ATOM 1301 O O . ILE A 1 167 ? -10.112 4.333 -2.138 1.00 98.06 167 ILE A O 1
ATOM 1305 N N . LEU A 1 168 ? -8.747 3.319 -3.597 1.00 98.06 168 LEU A N 1
ATOM 1306 C CA . LEU A 1 168 ? -8.748 4.404 -4.586 1.00 98.06 168 LEU A CA 1
ATOM 1307 C C . LEU A 1 168 ? -10.041 4.474 -5.411 1.00 98.06 168 LEU A C 1
ATOM 1309 O O . LEU A 1 168 ? -10.208 5.411 -6.186 1.00 98.06 168 LEU A O 1
ATOM 1313 N N . GLU A 1 169 ? -10.947 3.505 -5.263 1.00 97.69 169 GLU A N 1
ATOM 1314 C CA . GLU A 1 169 ? -12.290 3.581 -5.848 1.00 97.69 169 GLU A CA 1
ATOM 1315 C C . GLU A 1 169 ? -13.235 4.508 -5.062 1.00 97.69 169 GLU A C 1
ATOM 1317 O O . GLU A 1 169 ? -14.314 4.820 -5.557 1.00 97.69 169 GLU A O 1
ATOM 1322 N N . TYR A 1 170 ? -12.856 4.934 -3.851 1.00 97.50 170 TYR A N 1
ATOM 1323 C CA . TYR A 1 170 ? -13.657 5.820 -3.004 1.00 97.50 170 TYR A CA 1
ATOM 1324 C C . TYR A 1 170 ? -13.213 7.275 -3.174 1.00 97.50 170 TYR A C 1
ATOM 1326 O O . TYR A 1 170 ? -12.270 7.746 -2.530 1.00 97.50 170 TYR A O 1
ATOM 1334 N N . ASP A 1 171 ? -13.898 8.011 -4.047 1.00 95.50 171 ASP A N 1
ATOM 1335 C CA . ASP A 1 171 ? -13.573 9.412 -4.333 1.00 95.50 171 ASP A CA 1
ATOM 1336 C C . ASP A 1 171 ? -13.750 10.320 -3.104 1.00 95.50 171 ASP A C 1
ATOM 1338 O O . ASP A 1 171 ? -13.055 11.325 -2.962 1.00 95.50 171 ASP A O 1
ATOM 1342 N N . GLU A 1 172 ? -14.618 9.957 -2.161 1.00 96.31 172 GLU A N 1
ATOM 1343 C CA . GLU A 1 172 ? -14.847 10.703 -0.923 1.00 96.31 172 GLU A CA 1
ATOM 1344 C C . GLU A 1 172 ? -13.674 10.679 0.072 1.00 96.31 172 GLU A C 1
ATOM 1346 O O . GLU A 1 172 ? -13.724 11.407 1.062 1.00 96.31 172 GLU A O 1
ATOM 1351 N N . ILE A 1 173 ? -12.648 9.854 -0.171 1.00 97.06 173 ILE A N 1
ATOM 1352 C CA . ILE A 1 173 ? -11.410 9.785 0.624 1.00 97.06 173 ILE A CA 1
ATOM 1353 C C . ILE A 1 173 ? -10.150 9.972 -0.234 1.00 97.06 173 ILE A C 1
ATOM 1355 O O . ILE A 1 173 ? -9.050 9.593 0.173 1.00 97.06 173 ILE A O 1
ATOM 1359 N N . HIS A 1 174 ? -10.273 10.542 -1.437 1.00 95.75 174 HIS A N 1
ATOM 1360 C CA . HIS A 1 174 ? -9.129 10.746 -2.336 1.00 95.75 174 HIS A CA 1
ATOM 1361 C C . HIS A 1 174 ? -7.999 11.583 -1.700 1.00 95.75 174 HIS A C 1
ATOM 1363 O O . HIS A 1 174 ? -6.830 11.412 -2.047 1.00 95.75 174 HIS A O 1
ATOM 1369 N N . ASP A 1 175 ? -8.349 12.462 -0.760 1.00 96.75 175 ASP A N 1
ATOM 1370 C CA . ASP A 1 175 ? -7.458 13.320 0.018 1.00 96.75 175 ASP A CA 1
ATOM 1371 C C . ASP A 1 175 ? -6.743 12.580 1.161 1.00 96.75 175 ASP A C 1
ATOM 1373 O O . ASP A 1 175 ? -5.862 13.143 1.796 1.00 96.75 175 ASP A O 1
ATOM 1377 N N . ARG A 1 176 ? -7.075 11.319 1.439 1.00 97.88 176 ARG A N 1
ATOM 1378 C CA . ARG A 1 176 ? -6.531 10.572 2.588 1.00 97.88 176 ARG A CA 1
ATOM 1379 C C . ARG A 1 176 ? -6.179 9.116 2.279 1.00 97.88 176 ARG A C 1
ATOM 1381 O O . ARG A 1 176 ? -5.691 8.401 3.151 1.00 97.88 176 ARG A O 1
ATOM 1388 N N . ALA A 1 177 ? -6.404 8.676 1.043 1.00 98.69 177 ALA A N 1
ATOM 1389 C CA . ALA A 1 177 ? -6.091 7.334 0.571 1.00 98.69 177 ALA A CA 1
ATOM 1390 C C . ALA A 1 177 ? -4.628 7.208 0.113 1.00 98.69 177 ALA A C 1
ATOM 1392 O O . ALA A 1 177 ? -4.132 7.995 -0.705 1.00 98.69 177 ALA A O 1
ATOM 1393 N N . ILE A 1 178 ? -3.950 6.171 0.606 1.00 98.94 178 ILE A N 1
ATOM 1394 C CA . ILE A 1 178 ? -2.585 5.796 0.231 1.00 98.94 178 ILE A CA 1
ATOM 1395 C C . ILE A 1 178 ? -2.564 4.304 -0.094 1.00 98.94 178 ILE A C 1
ATOM 1397 O O . ILE A 1 178 ? -2.760 3.472 0.785 1.00 98.94 178 ILE A O 1
ATOM 1401 N N . VAL A 1 179 ? -2.281 3.949 -1.344 1.00 98.88 179 VAL A N 1
ATOM 1402 C CA . VAL A 1 179 ? -2.088 2.552 -1.750 1.00 98.88 179 VAL A CA 1
ATOM 1403 C C . VAL A 1 179 ? -0.604 2.229 -1.830 1.00 98.88 179 VAL A C 1
ATOM 1405 O O . VAL A 1 179 ? 0.180 2.943 -2.457 1.00 98.88 179 VAL A O 1
ATOM 1408 N N . VAL A 1 180 ? -0.229 1.113 -1.218 1.00 98.75 180 VAL A N 1
ATOM 1409 C CA . VAL A 1 180 ? 1.065 0.459 -1.382 1.00 98.75 180 VAL A CA 1
ATOM 1410 C C . VAL A 1 180 ? 0.913 -0.642 -2.426 1.00 98.75 180 VAL A C 1
ATOM 1412 O O . VAL A 1 180 ? 0.074 -1.532 -2.295 1.00 98.75 180 VAL A O 1
ATOM 1415 N N . ASP A 1 181 ? 1.763 -0.598 -3.451 1.00 97.44 181 ASP A N 1
ATOM 1416 C CA . ASP A 1 181 ? 1.810 -1.607 -4.508 1.00 97.44 181 ASP A CA 1
ATOM 1417 C C . ASP A 1 181 ? 3.240 -2.137 -4.741 1.00 97.44 181 ASP A C 1
ATOM 1419 O O . ASP A 1 181 ? 4.238 -1.514 -4.367 1.00 97.44 181 ASP A O 1
ATOM 1423 N N . SER A 1 182 ? 3.380 -3.320 -5.349 1.00 97.00 182 SER A N 1
ATOM 1424 C CA . SER A 1 182 ? 4.678 -3.905 -5.686 1.00 97.00 182 SER A CA 1
ATOM 1425 C C . SER A 1 182 ? 4.627 -4.967 -6.779 1.00 97.00 182 SER A C 1
ATOM 1427 O O . SER A 1 182 ? 3.746 -5.818 -6.833 1.00 97.00 182 SER A O 1
ATOM 1429 N N . ILE A 1 183 ? 5.701 -5.027 -7.573 1.00 96.62 183 ILE A N 1
ATOM 1430 C CA . ILE A 1 183 ? 5.933 -6.120 -8.530 1.00 96.62 183 ILE A CA 1
ATOM 1431 C C . ILE A 1 183 ? 6.350 -7.439 -7.862 1.00 96.62 183 ILE A C 1
ATOM 1433 O O . ILE A 1 183 ? 6.475 -8.464 -8.535 1.00 96.62 183 ILE A O 1
ATOM 1437 N N . SER A 1 184 ? 6.615 -7.417 -6.551 1.00 96.19 184 SER A N 1
ATOM 1438 C CA . SER A 1 184 ? 7.220 -8.537 -5.825 1.00 96.19 184 SER A CA 1
ATOM 1439 C C . SER A 1 184 ? 6.408 -9.822 -5.963 1.00 96.19 184 SER A C 1
ATOM 1441 O O . SER A 1 184 ? 6.979 -10.877 -6.241 1.00 96.19 184 SER A O 1
ATOM 1443 N N . LYS A 1 185 ? 5.090 -9.725 -5.767 1.00 93.81 185 LYS A N 1
ATOM 1444 C CA . LYS A 1 185 ? 4.173 -10.870 -5.748 1.00 93.81 185 LYS A CA 1
ATOM 1445 C C . LYS A 1 185 ? 3.556 -11.076 -7.122 1.00 93.81 185 LYS A C 1
ATOM 1447 O O . LYS A 1 185 ? 3.778 -12.116 -7.733 1.00 93.81 185 LYS A O 1
ATOM 1452 N N . ARG A 1 186 ? 2.924 -10.026 -7.652 1.00 90.69 186 ARG A N 1
ATOM 1453 C CA . ARG A 1 186 ? 2.273 -9.990 -8.966 1.00 90.69 186 ARG A CA 1
ATOM 1454 C C . ARG A 1 186 ? 3.100 -10.578 -10.110 1.00 90.69 186 ARG A C 1
ATOM 1456 O O . ARG A 1 186 ? 2.571 -11.310 -10.938 1.00 90.69 186 ARG A O 1
ATOM 1463 N N . PHE A 1 187 ? 4.390 -10.249 -10.166 1.00 94.19 187 PHE A N 1
ATOM 1464 C CA . PHE A 1 187 ? 5.283 -10.652 -11.258 1.00 94.19 187 PHE A CA 1
ATOM 1465 C C . PHE A 1 187 ? 6.384 -11.622 -10.812 1.00 94.19 187 PHE A C 1
ATOM 1467 O O . PHE A 1 187 ? 7.325 -11.873 -11.561 1.00 94.19 187 PHE A O 1
ATOM 1474 N N . SER A 1 188 ? 6.306 -12.159 -9.586 1.00 93.62 188 SER A N 1
ATOM 1475 C CA . SER A 1 188 ? 7.367 -12.991 -8.991 1.00 93.62 188 SER A CA 1
ATOM 1476 C C . SER A 1 188 ? 8.752 -12.315 -8.985 1.00 93.62 188 SER A C 1
ATOM 1478 O O . SER A 1 188 ? 9.788 -12.969 -9.089 1.00 93.62 188 SER A O 1
ATOM 1480 N N . CYS A 1 189 ? 8.794 -10.986 -8.847 1.00 95.38 189 CYS A N 1
ATOM 1481 C CA . CYS A 1 189 ? 10.018 -10.181 -8.889 1.00 95.38 189 CYS A CA 1
ATOM 1482 C C . CYS A 1 189 ? 10.441 -9.673 -7.498 1.00 95.38 189 CYS A C 1
ATOM 1484 O O . CYS A 1 189 ? 10.881 -8.533 -7.356 1.00 95.38 189 CYS A O 1
ATOM 1486 N N . CYS A 1 190 ? 10.315 -10.498 -6.450 1.00 93.75 190 CYS A N 1
ATOM 1487 C CA . CYS A 1 190 ? 10.602 -10.100 -5.060 1.00 93.75 190 CYS A CA 1
ATOM 1488 C C . CYS A 1 190 ? 11.989 -9.457 -4.883 1.00 93.75 190 CYS A C 1
ATOM 1490 O O . CYS A 1 190 ? 12.108 -8.443 -4.195 1.00 93.75 190 CYS A O 1
ATOM 1492 N N . GLY A 1 191 ? 13.018 -10.016 -5.528 1.00 96.25 191 GLY A N 1
ATOM 1493 C CA . GLY A 1 191 ? 14.398 -9.525 -5.462 1.00 96.25 191 GLY A CA 1
ATOM 1494 C C . GLY A 1 191 ? 14.680 -8.269 -6.291 1.00 96.25 191 GLY A C 1
ATOM 1495 O O . GLY A 1 191 ? 15.709 -7.647 -6.077 1.00 96.25 191 GLY A O 1
ATOM 1496 N N . ALA A 1 192 ? 13.772 -7.859 -7.186 1.00 96.50 192 ALA A N 1
ATOM 1497 C CA . ALA A 1 192 ? 13.936 -6.643 -7.991 1.00 96.50 192 ALA A CA 1
ATOM 1498 C C . ALA A 1 192 ? 13.634 -5.362 -7.196 1.00 96.50 192 ALA A C 1
ATOM 1500 O O . ALA A 1 192 ? 13.953 -4.267 -7.636 1.00 96.50 192 ALA A O 1
ATOM 1501 N N . ARG A 1 193 ? 13.008 -5.487 -6.019 1.00 97.50 193 ARG A N 1
ATOM 1502 C CA . ARG A 1 193 ? 12.803 -4.376 -5.076 1.00 97.50 193 ARG A CA 1
ATOM 1503 C C . ARG A 1 193 ? 12.150 -3.138 -5.710 1.00 97.50 193 ARG A C 1
ATOM 1505 O O . ARG A 1 193 ? 12.570 -2.023 -5.435 1.00 97.50 193 ARG A O 1
ATOM 1512 N N . ILE A 1 194 ? 11.105 -3.324 -6.521 1.00 98.56 194 ILE A N 1
ATOM 1513 C CA . ILE A 1 194 ? 10.278 -2.216 -7.027 1.00 98.56 194 ILE A CA 1
ATOM 1514 C C . ILE A 1 194 ? 8.893 -2.251 -6.378 1.00 98.56 194 ILE A C 1
ATOM 1516 O O . ILE A 1 194 ? 8.212 -3.284 -6.331 1.00 98.56 194 ILE A O 1
ATOM 1520 N N . GLY A 1 195 ? 8.501 -1.106 -5.838 1.00 98.44 195 GLY A N 1
ATOM 1521 C CA . GLY A 1 195 ? 7.190 -0.827 -5.275 1.00 98.44 195 GLY A CA 1
ATOM 1522 C C . GLY A 1 195 ? 6.669 0.519 -5.751 1.00 98.44 195 GLY A C 1
ATOM 1523 O O . GLY A 1 195 ? 7.335 1.214 -6.524 1.00 98.44 195 GLY A O 1
ATOM 1524 N N . ALA A 1 196 ? 5.481 0.870 -5.283 1.00 98.81 196 ALA A N 1
ATOM 1525 C CA . ALA A 1 196 ? 4.931 2.198 -5.447 1.00 98.81 196 ALA A CA 1
ATOM 1526 C C . ALA A 1 196 ? 4.140 2.620 -4.207 1.00 98.81 196 ALA A C 1
ATOM 1528 O O . ALA A 1 196 ? 3.463 1.797 -3.589 1.00 98.81 196 ALA A O 1
ATOM 1529 N N . LEU A 1 197 ? 4.226 3.907 -3.882 1.00 98.88 197 LEU A N 1
ATOM 1530 C CA . LEU A 1 197 ? 3.238 4.621 -3.083 1.00 98.88 197 LEU A CA 1
ATOM 1531 C C . LEU A 1 197 ? 2.340 5.375 -4.063 1.00 98.88 197 LEU A C 1
ATOM 1533 O O . LEU A 1 197 ? 2.839 6.111 -4.915 1.00 98.88 197 LEU A O 1
ATOM 1537 N N . ILE A 1 198 ? 1.032 5.164 -3.970 1.00 98.88 198 ILE A N 1
ATOM 1538 C CA . ILE A 1 198 ? 0.047 5.715 -4.899 1.00 98.88 198 ILE A CA 1
ATOM 1539 C C . ILE A 1 198 ? -0.970 6.525 -4.106 1.00 98.88 198 ILE A C 1
ATOM 1541 O O . ILE A 1 198 ? -1.573 6.016 -3.163 1.00 98.88 198 ILE A O 1
ATOM 1545 N N . THR A 1 199 ? -1.167 7.786 -4.477 1.00 98.81 199 THR A N 1
ATOM 1546 C CA . THR A 1 199 ? -2.132 8.665 -3.810 1.00 98.81 199 THR A CA 1
ATOM 1547 C C . THR A 1 199 ? -2.632 9.764 -4.746 1.00 98.81 199 THR A C 1
ATOM 1549 O O . THR A 1 199 ? -1.919 10.224 -5.642 1.00 98.81 199 THR A O 1
ATOM 1552 N N . ARG A 1 200 ? -3.878 10.199 -4.531 1.00 98.44 200 ARG A N 1
ATOM 1553 C CA . ARG A 1 200 ? -4.443 11.400 -5.162 1.00 98.44 200 ARG A CA 1
ATOM 1554 C C . ARG A 1 200 ? -4.225 12.657 -4.317 1.00 98.44 200 ARG A C 1
ATOM 1556 O O . ARG A 1 200 ? -4.442 13.750 -4.830 1.00 98.44 200 ARG A O 1
ATOM 1563 N N . ASN A 1 201 ? -3.752 12.522 -3.075 1.00 98.56 201 ASN A N 1
ATOM 1564 C CA . ASN A 1 201 ? -3.405 13.663 -2.240 1.00 98.56 201 ASN A CA 1
ATOM 1565 C C . ASN A 1 201 ? -2.022 14.221 -2.654 1.00 98.56 201 ASN A C 1
ATOM 1567 O O . ASN A 1 201 ? -0.999 13.558 -2.439 1.00 98.56 201 ASN A O 1
ATOM 1571 N N . PRO A 1 202 ? -1.953 15.448 -3.210 1.00 98.25 202 PRO A N 1
ATOM 1572 C CA . PRO A 1 202 ? -0.687 16.047 -3.612 1.00 98.25 202 PRO A CA 1
ATOM 1573 C C . PRO A 1 202 ? 0.236 16.348 -2.423 1.00 98.25 202 PRO A C 1
ATOM 1575 O O . PRO A 1 202 ? 1.449 16.254 -2.572 1.00 98.25 202 PRO A O 1
ATOM 1578 N N . GLU A 1 203 ? -0.290 16.671 -1.243 1.00 98.50 203 GLU A N 1
ATOM 1579 C CA . GLU A 1 203 ? 0.509 16.946 -0.044 1.00 98.50 203 GLU A CA 1
ATOM 1580 C C . GLU A 1 203 ? 1.206 15.682 0.466 1.00 98.50 203 GLU A C 1
ATOM 1582 O O . GLU A 1 203 ? 2.416 15.707 0.705 1.00 98.50 203 GLU A O 1
ATOM 1587 N N . VAL A 1 204 ? 0.483 14.557 0.525 1.00 98.75 204 VAL A N 1
ATOM 1588 C CA . VAL A 1 204 ? 1.061 13.242 0.856 1.00 98.75 204 VAL A CA 1
ATOM 1589 C C . VAL A 1 204 ? 2.139 12.867 -0.157 1.00 98.75 204 VAL A C 1
ATOM 1591 O O . VAL A 1 204 ? 3.237 12.466 0.232 1.00 98.75 204 VAL A O 1
ATOM 1594 N N . TYR A 1 205 ? 1.867 13.038 -1.455 1.00 98.81 205 TYR A N 1
ATOM 1595 C CA . TYR A 1 205 ? 2.851 12.760 -2.501 1.00 98.81 205 TYR A CA 1
ATOM 1596 C C . TYR A 1 205 ? 4.112 13.620 -2.339 1.00 98.81 205 TYR A C 1
ATOM 1598 O O . TYR A 1 205 ? 5.225 13.095 -2.368 1.00 98.81 205 TYR A O 1
ATOM 1606 N N . GLN A 1 206 ? 3.966 14.935 -2.136 1.00 98.75 206 GLN A N 1
ATOM 1607 C CA . GLN A 1 206 ? 5.106 15.842 -1.973 1.00 98.75 206 GLN A CA 1
ATOM 1608 C C . GLN A 1 206 ? 5.899 15.552 -0.692 1.00 98.75 206 GLN A C 1
ATOM 1610 O O . GLN A 1 206 ? 7.127 15.650 -0.698 1.00 98.75 206 GLN A O 1
ATOM 1615 N N . ALA A 1 207 ? 5.236 15.164 0.399 1.00 98.69 207 ALA A N 1
ATOM 1616 C CA . ALA A 1 207 ? 5.906 14.735 1.622 1.00 98.69 207 ALA A CA 1
ATOM 1617 C C . ALA A 1 207 ? 6.689 13.428 1.403 1.00 98.69 207 ALA A C 1
ATOM 1619 O O . ALA A 1 207 ? 7.881 13.369 1.712 1.00 98.69 207 ALA A O 1
ATOM 1620 N N . ALA A 1 208 ? 6.073 12.422 0.774 1.00 98.81 208 ALA A N 1
ATOM 1621 C CA . ALA A 1 208 ? 6.730 11.164 0.418 1.00 98.81 208 ALA A CA 1
ATOM 1622 C C . ALA A 1 208 ? 7.919 11.377 -0.540 1.00 98.81 208 ALA A C 1
ATOM 1624 O O . ALA A 1 208 ? 8.964 10.735 -0.406 1.00 98.81 208 ALA A O 1
ATOM 1625 N N . LEU A 1 209 ? 7.809 12.331 -1.472 1.00 98.81 209 LEU A N 1
ATOM 1626 C CA . LEU A 1 209 ? 8.883 12.689 -2.397 1.00 98.81 209 LEU A CA 1
ATOM 1627 C C . LEU A 1 209 ? 10.131 13.213 -1.672 1.00 98.81 209 LEU A C 1
ATOM 1629 O O . LEU A 1 209 ? 11.239 12.918 -2.115 1.00 98.81 209 LEU A O 1
ATOM 1633 N N . LYS A 1 210 ? 9.993 13.925 -0.545 1.00 98.69 210 LYS A N 1
ATOM 1634 C CA . LYS A 1 210 ? 11.152 14.373 0.255 1.00 98.69 210 LYS A CA 1
ATOM 1635 C C . LYS A 1 210 ? 11.960 13.183 0.779 1.00 98.69 210 LYS A C 1
ATOM 1637 O O . LYS A 1 210 ? 13.188 13.185 0.686 1.00 98.69 210 LYS A O 1
ATOM 1642 N N . PHE A 1 211 ? 11.287 12.134 1.254 1.00 98.31 211 PHE A N 1
ATOM 1643 C CA . PHE A 1 211 ? 11.955 10.890 1.650 1.00 98.31 211 PHE A CA 1
ATOM 1644 C C . PHE A 1 211 ? 12.585 10.178 0.444 1.00 98.31 211 PHE A C 1
ATOM 1646 O O . PHE A 1 211 ? 13.733 9.736 0.508 1.00 98.31 211 PHE A O 1
ATOM 1653 N N . ALA A 1 212 ? 11.891 10.142 -0.696 1.00 98.44 212 ALA A N 1
ATOM 1654 C CA . ALA A 1 212 ? 12.427 9.565 -1.928 1.00 98.44 212 ALA A CA 1
ATOM 1655 C C . ALA A 1 212 ? 13.676 10.304 -2.450 1.00 98.44 212 ALA A C 1
ATOM 1657 O O . ALA A 1 212 ? 14.580 9.662 -2.991 1.00 98.44 212 ALA A O 1
ATOM 1658 N N . GLN A 1 213 ? 13.740 11.629 -2.276 1.00 98.44 213 GLN A N 1
ATOM 1659 C CA . GLN A 1 213 ? 14.898 12.470 -2.600 1.00 98.44 213 GLN A CA 1
ATOM 1660 C C . GLN A 1 213 ? 16.074 12.195 -1.663 1.00 98.44 213 GLN A C 1
ATOM 1662 O O . GLN A 1 213 ? 17.203 12.098 -2.137 1.00 98.44 213 GLN A O 1
ATOM 1667 N N . ALA A 1 214 ? 15.820 11.990 -0.366 1.00 97.81 214 ALA A N 1
ATOM 1668 C CA . ALA A 1 214 ? 16.851 11.554 0.576 1.00 97.81 214 ALA A CA 1
ATOM 1669 C C . ALA A 1 214 ? 17.433 10.178 0.194 1.00 97.81 214 ALA A C 1
ATOM 1671 O O . ALA A 1 214 ? 18.629 9.943 0.355 1.00 97.81 214 ALA A O 1
ATOM 1672 N N . ARG A 1 215 ? 16.608 9.296 -0.389 1.00 96.44 215 ARG A N 1
ATOM 1673 C CA . ARG A 1 215 ? 17.022 8.007 -0.974 1.00 96.44 215 ARG A CA 1
ATOM 1674 C C . ARG A 1 215 ? 17.766 8.132 -2.315 1.00 96.44 215 ARG A C 1
ATOM 1676 O O . ARG A 1 215 ? 18.436 7.185 -2.716 1.00 96.44 215 ARG A O 1
ATOM 1683 N N . LEU A 1 216 ? 17.701 9.283 -2.989 1.00 96.69 216 LEU A N 1
ATOM 1684 C CA . LEU A 1 216 ? 18.210 9.589 -4.339 1.00 96.69 216 LEU A CA 1
ATOM 1685 C C . LEU A 1 216 ? 17.335 9.089 -5.492 1.00 96.69 216 LEU A C 1
ATOM 1687 O O . LEU A 1 216 ? 16.705 9.911 -6.148 1.00 96.69 216 LEU A O 1
ATOM 1691 N N . CYS A 1 217 ? 17.301 7.786 -5.786 1.00 96.94 217 CYS A N 1
ATOM 1692 C CA . CYS A 1 217 ? 16.427 7.218 -6.821 1.00 96.94 217 CYS A CA 1
ATOM 1693 C C . CYS A 1 217 ? 16.237 5.697 -6.656 1.00 96.94 217 CYS A C 1
ATOM 1695 O O . CYS A 1 217 ? 17.093 5.036 -6.063 1.00 96.94 217 CYS A O 1
ATOM 1697 N N . PRO A 1 218 ? 15.155 5.105 -7.197 1.00 97.56 218 PRO A N 1
ATOM 1698 C CA . PRO A 1 218 ? 14.998 3.654 -7.221 1.00 97.56 218 PRO A CA 1
ATOM 1699 C C . PRO A 1 218 ? 15.997 3.000 -8.190 1.00 97.56 218 PRO A C 1
ATOM 1701 O O . PRO A 1 218 ? 16.521 3.667 -9.089 1.00 97.56 218 PRO A O 1
ATOM 1704 N N . PRO A 1 219 ? 16.242 1.686 -8.069 1.00 96.00 219 PRO A N 1
ATOM 1705 C CA . PRO A 1 219 ? 17.254 1.006 -8.867 1.00 96.00 219 PRO A CA 1
ATOM 1706 C C . PRO A 1 219 ? 16.869 0.953 -10.362 1.00 96.00 219 PRO A C 1
ATOM 1708 O O . PRO A 1 219 ? 15.790 0.502 -10.751 1.00 96.00 219 PRO A O 1
ATOM 1711 N N . THR A 1 220 ? 17.739 1.510 -11.213 1.00 95.44 220 THR A N 1
ATOM 1712 C CA . THR A 1 220 ? 17.457 1.839 -12.626 1.00 95.44 220 THR A CA 1
ATOM 1713 C C . THR A 1 220 ? 17.081 0.624 -13.474 1.00 95.44 220 THR A C 1
ATOM 1715 O O . THR A 1 220 ? 16.150 0.688 -14.280 1.00 95.44 220 THR A O 1
ATOM 1718 N N . MET A 1 221 ? 17.800 -0.485 -13.312 1.00 94.88 221 MET A N 1
ATOM 1719 C CA . MET A 1 221 ? 17.617 -1.681 -14.139 1.00 94.88 221 MET A CA 1
ATOM 1720 C C . MET A 1 221 ? 16.299 -2.383 -13.822 1.00 94.88 221 MET A C 1
ATOM 1722 O O . MET A 1 221 ? 15.577 -2.837 -14.709 1.00 94.88 221 MET A O 1
ATOM 1726 N N . GLU A 1 222 ? 15.958 -2.406 -12.547 1.00 96.19 222 GLU A N 1
ATOM 1727 C CA . GLU A 1 222 ? 14.779 -3.030 -11.989 1.00 96.19 222 GLU A CA 1
ATOM 1728 C C . GLU A 1 222 ? 13.533 -2.217 -12.335 1.00 96.19 222 GLU A C 1
ATOM 1730 O O . GLU A 1 222 ? 12.510 -2.809 -12.667 1.00 96.19 222 GLU A O 1
ATOM 1735 N N . GLN A 1 223 ? 13.621 -0.881 -12.382 1.00 97.25 223 GLN A N 1
ATOM 1736 C CA . GLN A 1 223 ? 12.545 -0.042 -12.918 1.00 97.25 223 GLN A CA 1
ATOM 1737 C C . GLN A 1 223 ? 12.238 -0.368 -14.388 1.00 97.25 223 GLN A C 1
ATOM 1739 O O . GLN A 1 223 ? 11.074 -0.494 -14.770 1.00 97.25 223 GLN A O 1
ATOM 1744 N N . ARG A 1 224 ? 13.264 -0.580 -15.224 1.00 95.31 224 ARG A N 1
ATOM 1745 C CA . ARG A 1 224 ? 13.069 -0.985 -16.630 1.00 95.31 224 ARG A CA 1
ATOM 1746 C C . ARG A 1 224 ? 12.472 -2.384 -16.748 1.00 95.31 224 ARG A C 1
ATOM 1748 O O . ARG A 1 224 ? 11.599 -2.618 -17.586 1.00 95.31 224 ARG A O 1
ATOM 1755 N N . ALA A 1 225 ? 12.912 -3.311 -15.899 1.00 95.81 225 ALA A N 1
ATOM 1756 C CA . ALA A 1 225 ? 12.325 -4.642 -15.820 1.00 95.81 225 ALA A CA 1
ATOM 1757 C C . ALA A 1 225 ? 10.853 -4.588 -15.376 1.00 95.81 225 ALA A C 1
ATOM 1759 O O . ALA A 1 225 ? 10.020 -5.272 -15.971 1.00 95.81 225 ALA A O 1
ATOM 1760 N N . ALA A 1 226 ? 10.527 -3.735 -14.401 1.00 97.00 226 ALA A N 1
ATOM 1761 C CA . ALA A 1 226 ? 9.166 -3.489 -13.937 1.00 97.00 226 ALA A CA 1
ATOM 1762 C C . ALA A 1 226 ? 8.288 -2.934 -15.063 1.00 97.00 226 ALA A C 1
ATOM 1764 O O . ALA A 1 226 ? 7.211 -3.469 -15.308 1.00 97.00 226 ALA A O 1
ATOM 1765 N N . LEU A 1 227 ? 8.769 -1.936 -15.810 1.00 96.75 227 LEU A N 1
ATOM 1766 C CA . LEU A 1 227 ? 8.047 -1.375 -16.955 1.00 96.75 227 LEU A CA 1
ATOM 1767 C C . LEU A 1 227 ? 7.726 -2.454 -17.995 1.00 96.75 227 LEU A C 1
ATOM 1769 O O . LEU A 1 227 ? 6.605 -2.543 -18.493 1.00 96.75 227 LEU A O 1
ATOM 1773 N N . ALA A 1 228 ? 8.703 -3.308 -18.306 1.00 95.38 228 ALA A N 1
ATOM 1774 C CA . ALA A 1 228 ? 8.492 -4.423 -19.217 1.00 95.38 228 ALA A CA 1
ATOM 1775 C C . ALA A 1 228 ? 7.483 -5.448 -18.661 1.00 95.38 228 ALA A C 1
ATOM 1777 O O . ALA A 1 228 ? 6.738 -6.037 -19.441 1.00 95.38 228 ALA A O 1
ATOM 1778 N N . ALA A 1 229 ? 7.439 -5.653 -17.340 1.00 94.94 229 ALA A N 1
ATOM 1779 C CA . ALA A 1 229 ? 6.469 -6.530 -16.688 1.00 94.94 229 ALA A CA 1
ATOM 1780 C C . ALA A 1 229 ? 5.038 -5.964 -16.750 1.00 94.94 229 ALA A C 1
ATOM 1782 O O . ALA A 1 229 ? 4.121 -6.685 -17.136 1.00 94.94 229 ALA A O 1
ATOM 1783 N N . TYR A 1 230 ? 4.852 -4.666 -16.482 1.00 94.25 230 TYR A N 1
ATOM 1784 C CA . TYR A 1 230 ? 3.554 -3.987 -16.620 1.00 94.25 230 TYR A CA 1
ATOM 1785 C C . TYR A 1 230 ? 2.991 -4.062 -18.046 1.00 94.25 230 TYR A C 1
ATOM 1787 O O . TYR A 1 230 ? 1.783 -4.178 -18.235 1.00 94.25 230 TYR A O 1
ATOM 1795 N N . ARG A 1 231 ? 3.863 -4.094 -19.060 1.00 91.31 231 ARG A N 1
ATOM 1796 C CA . ARG A 1 231 ? 3.477 -4.247 -20.472 1.00 91.31 231 ARG A CA 1
ATOM 1797 C C . ARG A 1 231 ? 3.082 -5.669 -20.885 1.00 91.31 231 ARG A C 1
ATOM 1799 O O . ARG A 1 231 ? 2.655 -5.849 -22.019 1.00 91.31 231 ARG A O 1
ATOM 1806 N N . MET 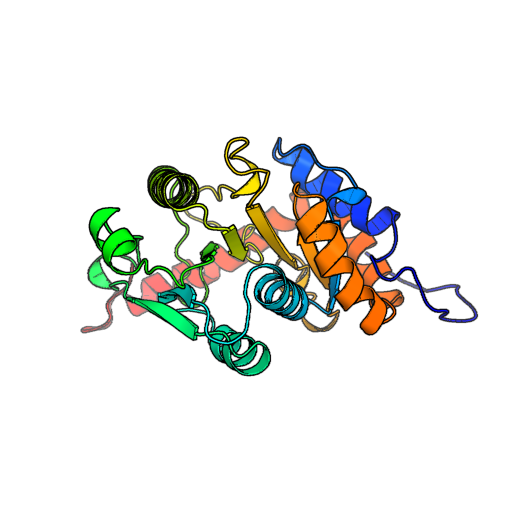A 1 232 ? 3.206 -6.675 -20.013 1.00 90.56 232 MET A N 1
ATOM 1807 C CA . MET A 1 232 ? 2.756 -8.044 -20.324 1.00 90.56 232 MET A CA 1
ATOM 1808 C C . MET A 1 232 ? 1.224 -8.173 -20.373 1.00 90.56 232 MET A C 1
ATOM 1810 O O . MET A 1 232 ? 0.725 -9.154 -20.917 1.00 90.56 232 MET A O 1
ATOM 1814 N N . GLY A 1 233 ? 0.486 -7.186 -19.848 1.00 83.50 233 GLY A N 1
ATOM 1815 C CA . GLY A 1 233 ? -0.977 -7.164 -19.861 1.00 83.50 233 GLY A CA 1
ATOM 1816 C C . GLY A 1 233 ? -1.622 -8.070 -18.806 1.00 83.50 233 GLY A C 1
ATOM 1817 O O . GLY A 1 233 ? -0.947 -8.800 -18.079 1.00 83.50 233 GLY A O 1
ATOM 1818 N N . LYS A 1 234 ? -2.957 -8.001 -18.706 1.00 82.62 234 LYS A N 1
ATOM 1819 C CA . LYS A 1 234 ? -3.739 -8.726 -17.686 1.00 82.62 234 LYS A CA 1
ATOM 1820 C C . LYS A 1 234 ? -3.748 -10.246 -17.898 1.00 82.62 234 LYS A C 1
ATOM 1822 O O . LYS A 1 234 ? -3.816 -10.989 -16.920 1.00 82.62 234 LYS A O 1
ATOM 1827 N N . ASP A 1 235 ? -3.603 -10.699 -19.141 1.00 88.62 235 ASP A N 1
ATOM 1828 C CA . ASP A 1 235 ? -3.629 -12.123 -19.509 1.00 88.62 235 ASP A CA 1
ATOM 1829 C C . ASP A 1 235 ? -2.478 -12.918 -18.876 1.00 88.62 235 ASP A C 1
ATOM 1831 O O . ASP A 1 235 ? -2.593 -14.122 -18.659 1.00 88.62 235 ASP A O 1
ATOM 1835 N N . TYR A 1 236 ? -1.386 -12.243 -18.495 1.00 90.81 236 TYR A N 1
ATOM 1836 C CA . TYR A 1 236 ? -0.298 -12.858 -17.737 1.00 90.81 236 TYR A CA 1
ATOM 1837 C C . TYR A 1 236 ? -0.773 -13.436 -16.391 1.00 90.81 236 TYR A C 1
ATOM 1839 O O . TYR A 1 236 ? -0.261 -14.466 -15.950 1.00 90.81 236 TYR A O 1
ATOM 1847 N N . PHE A 1 237 ? -1.757 -12.809 -15.736 1.00 89.62 237 PHE A N 1
ATOM 1848 C CA . PHE A 1 237 ? -2.180 -13.198 -14.388 1.00 89.62 237 PHE A CA 1
ATOM 1849 C C . PHE A 1 237 ? -3.097 -14.414 -14.365 1.00 89.62 237 PHE A C 1
ATOM 1851 O O . PHE A 1 237 ? -3.136 -15.116 -13.361 1.00 89.62 237 PHE A O 1
ATOM 1858 N N . GLU A 1 238 ? -3.846 -14.693 -15.430 1.00 90.75 238 GLU A N 1
ATOM 1859 C CA . GLU A 1 238 ? -4.796 -15.808 -15.437 1.00 90.75 238 GLU A CA 1
ATOM 1860 C C . GLU A 1 238 ? -4.149 -17.181 -15.162 1.00 90.75 238 GLU A C 1
ATOM 1862 O O . GLU A 1 238 ? -4.590 -17.848 -14.220 1.00 90.75 238 GLU A O 1
ATOM 1867 N N . PRO A 1 239 ? -3.097 -17.619 -15.888 1.00 92.62 239 PRO A N 1
ATOM 1868 C CA . PRO A 1 239 ? -2.460 -18.905 -15.607 1.00 92.62 239 PRO A CA 1
ATOM 1869 C C . PRO A 1 239 ? -1.793 -18.935 -14.227 1.00 92.62 239 PRO A C 1
ATOM 1871 O O . PRO A 1 239 ? -1.816 -19.966 -13.558 1.00 92.62 239 PRO A O 1
ATOM 1874 N N . VAL A 1 240 ? -1.243 -17.803 -13.775 1.00 92.62 240 VAL A N 1
ATOM 1875 C CA . VAL A 1 240 ? -0.619 -17.677 -12.451 1.00 92.62 240 VAL A CA 1
ATOM 1876 C C . VAL A 1 240 ? -1.663 -17.869 -11.348 1.00 92.62 240 VAL A C 1
ATOM 1878 O O . VAL A 1 240 ? -1.457 -18.682 -10.450 1.00 92.62 240 VAL A O 1
ATOM 1881 N N . ARG A 1 241 ? -2.81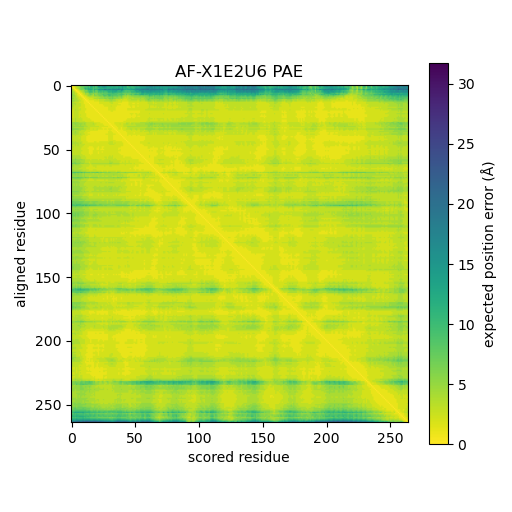2 -17.186 -11.438 1.00 92.12 241 ARG A N 1
ATOM 1882 C CA . ARG A 1 241 ? -3.921 -17.322 -10.480 1.00 92.12 241 ARG A CA 1
ATOM 1883 C C . ARG A 1 241 ? -4.456 -18.747 -10.432 1.00 92.12 241 ARG A C 1
ATOM 1885 O O . ARG A 1 241 ? -4.601 -19.284 -9.341 1.00 92.12 241 ARG A O 1
ATOM 1892 N N . LYS A 1 242 ? -4.680 -19.377 -11.592 1.00 93.00 242 LYS A N 1
ATOM 1893 C CA . LYS A 1 242 ? -5.146 -20.774 -11.679 1.00 93.00 242 LYS A CA 1
ATOM 1894 C C . LYS A 1 242 ? -4.202 -21.743 -10.967 1.00 93.00 242 LYS A C 1
ATOM 1896 O O . LYS A 1 242 ? -4.655 -22.618 -10.235 1.00 93.00 242 LYS A O 1
ATOM 1901 N N . GLU A 1 243 ? -2.895 -21.573 -11.154 1.00 95.12 243 GLU A N 1
ATOM 1902 C CA . GLU A 1 243 ? -1.895 -22.418 -10.501 1.00 95.12 243 GLU A CA 1
ATOM 1903 C C . GLU A 1 243 ? -1.874 -22.217 -8.977 1.00 95.12 243 GLU A C 1
ATOM 1905 O O . GLU A 1 243 ? -1.845 -23.195 -8.231 1.00 95.12 243 GLU A O 1
ATOM 1910 N N . TYR A 1 244 ? -1.923 -20.973 -8.489 1.00 94.88 244 TYR A N 1
ATOM 1911 C CA . TYR A 1 244 ? -1.962 -20.722 -7.044 1.00 94.88 244 TYR A CA 1
ATOM 1912 C C . TYR A 1 244 ? -3.279 -21.156 -6.393 1.00 94.88 244 TYR A C 1
ATOM 1914 O O . TYR A 1 244 ? -3.235 -21.691 -5.286 1.00 94.88 244 TYR A O 1
ATOM 1922 N N . GLN A 1 245 ? -4.415 -21.007 -7.082 1.00 95.44 245 GLN A N 1
ATOM 1923 C CA . GLN A 1 245 ? -5.705 -21.512 -6.611 1.00 95.44 245 GLN A CA 1
ATOM 1924 C C . GLN A 1 245 ? -5.648 -23.028 -6.442 1.00 95.44 245 GLN A C 1
ATOM 1926 O O . GLN A 1 245 ? -5.895 -23.523 -5.353 1.00 95.44 245 GLN A O 1
ATOM 1931 N N . LYS A 1 246 ? -5.169 -23.757 -7.459 1.00 96.44 246 LYS A N 1
ATOM 1932 C CA . LYS A 1 246 ? -4.989 -25.213 -7.377 1.00 96.44 246 LYS A CA 1
ATOM 1933 C C . LYS A 1 246 ? -4.124 -25.631 -6.183 1.00 96.44 246 LYS A C 1
ATOM 1935 O O . LYS A 1 246 ? -4.441 -26.601 -5.506 1.00 96.44 246 LYS A O 1
ATOM 1940 N N . ARG A 1 247 ? -3.015 -24.928 -5.924 1.00 96.25 247 ARG A N 1
ATOM 1941 C CA . ARG A 1 247 ? -2.134 -25.231 -4.778 1.00 96.25 247 ARG A CA 1
ATOM 1942 C C . ARG A 1 247 ? -2.826 -24.998 -3.441 1.00 96.25 247 ARG A C 1
ATOM 1944 O O . ARG A 1 247 ? -2.663 -25.812 -2.537 1.00 96.25 247 ARG A O 1
ATOM 1951 N N . ARG A 1 248 ? -3.568 -23.894 -3.322 1.00 95.44 248 ARG A N 1
ATOM 1952 C CA . ARG A 1 248 ? -4.378 -23.591 -2.141 1.00 95.44 248 ARG A CA 1
ATOM 1953 C C . ARG A 1 248 ? -5.440 -24.668 -1.936 1.00 95.44 248 ARG A C 1
ATOM 1955 O O . ARG A 1 248 ? -5.528 -25.190 -0.837 1.00 95.44 248 ARG A O 1
ATOM 1962 N N . ASP A 1 249 ? -6.180 -25.021 -2.983 1.00 95.12 249 ASP A N 1
ATOM 1963 C CA . ASP A 1 249 ? -7.282 -25.985 -2.918 1.00 95.12 249 ASP A CA 1
ATOM 1964 C C . ASP A 1 249 ? -6.789 -27.342 -2.427 1.00 95.12 249 ASP A C 1
ATOM 1966 O O . ASP A 1 249 ? -7.342 -27.867 -1.472 1.00 95.12 249 ASP A O 1
ATOM 1970 N N . VAL A 1 250 ? -5.680 -27.846 -2.983 1.00 96.06 250 VAL A N 1
ATOM 1971 C CA . VAL A 1 250 ? -5.051 -29.087 -2.505 1.00 96.06 250 VAL A CA 1
ATOM 1972 C C . VAL A 1 250 ? -4.680 -28.980 -1.025 1.00 96.06 250 VAL A C 1
ATOM 1974 O O . VAL A 1 250 ? -4.977 -29.881 -0.251 1.00 96.06 250 VAL A O 1
ATOM 1977 N N . LEU A 1 251 ? -4.052 -27.881 -0.596 1.00 94.94 251 LEU A N 1
ATOM 1978 C CA . LEU A 1 251 ? -3.679 -27.716 0.809 1.00 94.94 251 LEU A CA 1
ATOM 1979 C C . LEU A 1 251 ? -4.913 -27.690 1.727 1.00 94.94 251 LEU A C 1
ATOM 1981 O O . LEU A 1 251 ? -4.930 -28.374 2.745 1.00 94.94 251 LEU A O 1
ATOM 1985 N N . CYS A 1 252 ? -5.942 -26.925 1.368 1.00 93.25 252 CYS A N 1
ATOM 1986 C CA . CYS A 1 252 ? -7.184 -26.829 2.131 1.00 93.25 252 CYS A CA 1
ATOM 1987 C C . CYS A 1 252 ? -7.950 -28.161 2.146 1.00 93.25 252 CYS A C 1
ATOM 1989 O O . CYS A 1 252 ? -8.509 -28.532 3.174 1.00 93.25 252 CYS A O 1
ATOM 1991 N N . GLU A 1 253 ? -7.966 -28.902 1.039 1.00 93.88 253 GLU A N 1
ATOM 1992 C CA . GLU A 1 253 ? -8.600 -30.217 0.955 1.00 93.88 253 GLU A CA 1
ATOM 1993 C C . GLU A 1 253 ? -7.924 -31.246 1.857 1.00 93.88 253 GLU A C 1
ATOM 1995 O O . GLU A 1 253 ? -8.626 -31.986 2.533 1.00 93.88 253 GLU A O 1
ATOM 2000 N N . GLU A 1 254 ? -6.595 -31.261 1.918 1.00 94.31 254 GLU A N 1
ATOM 2001 C CA . GLU A 1 254 ? -5.855 -32.220 2.745 1.00 94.31 254 GLU A CA 1
ATOM 2002 C C . GLU A 1 254 ? -5.873 -31.843 4.236 1.00 94.31 254 GLU A C 1
ATOM 2004 O O . GLU A 1 254 ? -5.887 -32.709 5.110 1.00 94.31 254 GLU A O 1
ATOM 2009 N N . LEU A 1 255 ? -5.887 -30.545 4.559 1.00 94.81 255 LEU A N 1
ATOM 2010 C CA . LEU A 1 255 ? -5.877 -30.086 5.950 1.00 94.81 255 LEU A CA 1
ATOM 2011 C C . LEU A 1 255 ? -7.251 -30.170 6.632 1.00 94.81 255 LEU A C 1
ATOM 2013 O O . LEU A 1 255 ? -7.297 -30.288 7.856 1.00 94.81 255 LEU A O 1
ATOM 2017 N N . LYS A 1 256 ? -8.365 -30.113 5.883 1.00 91.69 256 LYS A N 1
ATOM 2018 C CA . LYS A 1 256 ? -9.723 -30.054 6.470 1.00 91.69 256 LYS A CA 1
ATOM 2019 C C . LYS A 1 256 ? -10.095 -31.333 7.222 1.00 91.69 256 LYS A C 1
ATOM 2021 O O . LYS A 1 256 ? -10.919 -31.290 8.130 1.00 91.69 256 LYS A O 1
ATOM 2026 N N . ASP A 1 257 ? -9.471 -32.449 6.852 1.00 90.38 257 ASP A N 1
ATOM 2027 C CA . ASP A 1 257 ? -9.752 -33.767 7.414 1.00 90.38 257 ASP A CA 1
ATOM 2028 C C . ASP A 1 257 ? -8.919 -34.055 8.679 1.00 90.38 257 ASP A C 1
ATOM 2030 O O . ASP A 1 257 ? -9.116 -35.080 9.335 1.00 90.38 257 ASP A O 1
ATOM 2034 N N . ILE A 1 258 ? -8.000 -33.155 9.062 1.00 95.31 258 ILE A N 1
ATOM 2035 C CA . ILE A 1 258 ? -7.159 -33.303 10.254 1.00 95.31 258 ILE A CA 1
ATOM 2036 C C . ILE A 1 258 ? -7.891 -32.733 11.485 1.00 95.31 258 ILE A C 1
ATOM 2038 O O . ILE A 1 258 ? -8.129 -31.523 11.557 1.00 95.31 258 ILE A O 1
ATOM 2042 N N . PRO A 1 259 ? -8.209 -33.555 12.509 1.00 94.19 259 PRO A N 1
ATOM 2043 C CA . PRO A 1 259 ? -8.921 -33.089 13.696 1.00 94.19 259 PRO A CA 1
ATOM 2044 C C . PRO A 1 259 ? -8.187 -31.961 14.432 1.00 94.19 259 PRO A C 1
ATOM 2046 O O . PRO A 1 259 ? -7.002 -32.070 14.741 1.00 94.19 259 PRO A O 1
ATOM 2049 N N . GLY A 1 260 ? -8.920 -30.897 14.768 1.00 91.19 260 GLY A N 1
ATOM 2050 C CA . GLY A 1 260 ? -8.400 -29.746 15.512 1.00 91.19 260 GLY A CA 1
ATOM 2051 C C . GLY A 1 260 ? -7.811 -28.629 14.646 1.00 91.19 260 GLY A C 1
ATOM 2052 O O . GLY A 1 260 ? -7.492 -27.572 15.187 1.00 91.19 260 GLY A O 1
ATOM 2053 N N . ILE A 1 261 ? -7.706 -28.818 13.327 1.00 91.25 261 ILE A N 1
ATOM 2054 C CA . ILE A 1 261 ? -7.396 -27.730 12.396 1.00 91.25 261 ILE A CA 1
ATOM 2055 C C . ILE A 1 261 ? -8.672 -26.932 12.107 1.00 91.25 261 ILE A C 1
ATOM 2057 O O . ILE A 1 261 ? -9.716 -27.498 11.790 1.00 91.25 261 ILE A O 1
ATOM 2061 N N . ILE A 1 262 ? -8.576 -25.605 12.209 1.00 86.38 262 ILE A N 1
ATOM 2062 C CA . ILE A 1 262 ? -9.629 -24.662 11.820 1.00 86.38 262 ILE A CA 1
ATOM 2063 C C . ILE A 1 262 ? -9.127 -23.905 10.592 1.00 86.38 262 ILE A C 1
ATOM 2065 O O . ILE A 1 262 ? -8.034 -23.339 10.619 1.00 86.38 262 ILE A O 1
ATOM 2069 N N . MET A 1 263 ? -9.922 -23.907 9.525 1.00 82.94 263 MET A N 1
ATOM 2070 C CA . MET A 1 263 ? -9.666 -23.162 8.293 1.00 82.94 263 MET A CA 1
ATOM 2071 C C . MET A 1 263 ? -10.934 -22.442 7.854 1.00 82.94 263 MET A C 1
ATOM 2073 O O . MET A 1 263 ? -12.040 -22.870 8.186 1.00 82.94 263 MET A O 1
ATOM 2077 N N . HIS A 1 264 ? -10.739 -21.372 7.094 1.00 73.12 264 HIS A N 1
ATOM 2078 C CA . HIS A 1 264 ? -11.767 -20.584 6.433 1.00 73.12 264 HIS A CA 1
ATOM 2079 C C . HIS A 1 264 ? -11.336 -20.359 4.979 1.00 73.12 264 HIS A C 1
ATOM 2081 O O . HIS A 1 264 ? -10.108 -20.316 4.736 1.00 73.12 264 HIS A O 1
#

Secondary structure (DSSP, 8-state):
-------SS-----TT--HHHHHHHHHHHHTTT----GGGEEEESHHHHHHHHHHHHH--TT-EEEEEES--TTHHHHHHHHT-EEEEEE--GGGTS----HHHHHTT--TTEEEEEEESS-TTT-----HHHHHHHHHHHHHTT-EEEEE-TTTT---TT-----GGG-GGGTTTEEEEEEHHHHTS-GGG--EEEE-S-HHHHHHHHHHHHHT----HHHHHHHHHHHTT-GGGHHHHHHHHHHHHHHHHHHHTTSTT----

Organism: NCBI:txid412755

InterPro domains:
  IPR004839 Aminotransferase, class I/classII, large domain [PF00155] (7-262)
  IPR015421 Pyridoxal phosphate-dependent transferase, major domain [G3DSA:3.40.640.10] (11-232)
  IPR015422 Pyridoxal phosphate-dependent transferase, small domain [G3DSA:3.90.1150.10] (5-261)
  IPR015424 Pyridoxal phosphate-dependent transferase [SSF53383] (6-261)
  IPR050596 Aspartate/prephenate aminotransferase-like [PTHR46383] (3-261)

Solvent-accessible surface area (backbone atoms only — not comparable to full-atom values): 14463 Å² total; per-residue (Å²): 122,66,80,83,84,83,72,92,65,91,68,91,58,48,27,49,36,57,63,69,40,25,32,48,53,17,52,56,41,37,76,71,78,30,88,57,45,38,91,30,35,35,41,24,62,13,38,66,44,20,50,45,37,50,52,59,62,63,45,54,72,74,22,28,34,37,33,58,30,80,52,55,74,63,55,59,55,43,25,64,74,48,42,37,38,76,43,75,42,84,43,46,70,93,69,46,52,51,78,74,61,62,68,67,59,52,72,72,62,54,96,48,45,31,31,40,43,45,51,38,34,22,49,79,76,61,34,67,63,49,70,72,52,48,49,48,52,53,52,49,27,63,76,66,72,27,32,40,36,35,40,38,40,38,50,75,72,61,60,97,85,57,69,78,74,63,72,76,73,41,73,95,42,36,78,37,34,36,38,25,30,32,44,31,61,76,66,70,36,57,90,53,38,42,16,23,32,34,34,72,23,64,66,59,50,55,50,37,44,54,56,30,47,76,67,44,38,45,64,65,69,39,47,53,38,48,40,36,52,61,70,60,53,75,74,61,49,55,65,53,42,54,52,53,48,53,54,49,51,54,51,54,62,64,46,67,77,41,90,91,60,84,86,115

Radius of gyration: 18.67 Å; Cα contacts (8 Å, |Δi|>4): 472; chains: 1; bounding box: 46×51×44 Å

Mean predicted aligned error: 3.27 Å

pLDDT: mean 95.78, std 4.39, range [71.25, 98.94]